Protein AF-A0A955EWF6-F1 (afdb_monomer)

Secondary structure (DSSP, 8-state):
-------------HHHHHHHHHHHHHHHHHHHHHHHHHHHHHHHHHHHHHHHHHHHHHHHHHHHHHHH-TT-TTTTT--B-SSPEEEEE-SS-EEEEEEEEEE-SSTTEEEEEEEEEEESSTT-SS-SEEEEEEEEEE-S-SS----EEESS-EEE-TT--EEEEEEEEESS-EEE-TTT-EEEEEEEEE-S--SSTT--SEESS-EEE--SS-SSTT--SEEEEESS---S-STT---TTSEEEEES-TT-----PPP--HHHH--TTPEEPTTTTHHHHSSSSEEEEPPPSSSS-EE---TTSS-SS-SSGGG-EEPPTT-EEEESS-EE--EES-SSS----EEE---TTS---EE-

Nearest PDB structures (foldseek):
  2qud-assembly1_B  TM=4.675E-01  e=5.945E-01  Pseudomonas phage PP7
  6hrr-assembly1_A  TM=6.146E-01  e=7.058E+00  Homo sapiens
  4fms-assembly1_B  TM=3.612E-01  e=5.743E+00  Pseudomonas aeruginosa PAO1
  3szd-assembly1_B  TM=3.620E-01  e=6.703E+00  Pseudomonas aeruginosa

Foldseek 3Di:
DDPPPPPPPCPDPPVVVVVVVVVVVVVVVVVVVVVVVVVVVVVVLVVLQVLFVVQQLVQVVVLVCLLQPPVDPCSLVDQWAPDWAWDDDDQFKTKTKTWGWDADPDSQKIKIKMKMFMGGRHPDPHGPYIDIDIDIDGDPDDPDWDEAEAQAEAAADQQAQEDETAEYEHAAAYEYEPHNYEYEYQEYAFAFADPDPQGFRYYYAYYYDYDPAHPPNVDQAREYHELADDPVDPPDDPDCRHYDYDHNPVVDDRDPDPDCPPVNVDDPPADEDPCAQCLQVPDDLEGEDDDPDDDQHYEHFAQPPPDPDAAPDRNAHAHAASREYEDPHAYEGHHDCHDPDHHDYHYHDPDPPDDHDYHD

Mean predicted aligned error: 17.85 Å

pLDDT: mean 75.04, std 16.47, range [39.81, 98.44]

Solvent-accessible surface area (backbone atoms only — not comparable to full-atom values): 19896 Å² total; per-residue (Å²): 138,83,82,81,79,77,79,75,79,74,84,66,65,61,67,57,55,52,50,53,52,51,55,51,50,51,51,52,52,53,51,52,49,54,52,50,50,54,51,50,53,51,52,50,52,52,51,46,46,48,50,4,42,53,26,8,50,51,31,41,51,53,45,51,51,48,54,66,33,83,88,43,91,52,22,88,71,53,49,55,44,98,53,74,45,79,77,45,81,50,92,62,32,26,30,24,18,34,21,39,35,41,76,44,98,43,97,54,24,36,38,33,40,8,32,4,30,18,14,67,51,44,83,46,90,60,61,72,28,75,30,76,48,78,46,81,46,68,56,94,67,94,76,86,61,65,62,44,78,32,81,43,58,48,75,44,53,56,55,50,51,65,49,78,34,37,36,36,39,26,30,24,23,37,37,24,31,70,54,71,23,32,40,29,31,48,28,39,37,22,38,24,40,46,92,56,97,80,34,20,14,46,41,52,65,12,31,65,42,60,56,98,66,55,94,49,84,86,53,83,46,19,38,35,42,21,29,24,48,77,48,98,41,55,35,78,60,99,52,78,77,46,42,48,76,45,61,50,38,80,82,59,70,65,75,90,67,85,83,76,53,71,81,76,73,56,61,94,78,55,41,71,44,91,66,56,49,46,51,69,75,49,75,66,55,63,23,64,42,77,66,56,82,96,55,78,37,37,34,48,36,28,71,82,70,89,45,96,62,51,21,55,76,82,9,24,32,63,53,51,59,66,24,32,37,37,42,68,36,29,36,44,42,44,55,42,81,35,81,90,57,88,50,53,63,39,80,41,66,86,50,87,90,53,94,62,54,78,47,108

Structure (mmCIF, N/CA/C/O backbone):
data_AF-A0A955EWF6-F1
#
_entry.id   AF-A0A955EWF6-F1
#
loop_
_atom_site.group_PDB
_atom_site.id
_atom_site.type_symbol
_atom_site.label_atom_id
_atom_site.label_alt_id
_atom_site.label_comp_id
_atom_site.label_asym_id
_atom_site.label_entity_id
_atom_site.label_seq_id
_atom_site.pdbx_PDB_ins_code
_atom_site.Cartn_x
_atom_site.Cartn_y
_atom_site.Cartn_z
_atom_site.occupancy
_atom_site.B_iso_or_equiv
_atom_site.auth_seq_id
_atom_site.auth_comp_id
_atom_site.auth_asym_id
_atom_site.auth_atom_id
_atom_site.pdbx_PDB_model_num
ATOM 1 N N . MET A 1 1 ? -24.235 -44.070 84.104 1.00 44.75 1 MET A N 1
ATOM 2 C CA . MET A 1 1 ? -23.416 -43.156 83.280 1.00 44.75 1 MET A CA 1
ATOM 3 C C . MET A 1 1 ? -24.335 -42.502 82.246 1.00 44.75 1 MET A C 1
ATOM 5 O O . MET A 1 1 ? -24.572 -43.068 81.191 1.00 44.75 1 MET A O 1
ATOM 9 N N . LYS A 1 2 ? -24.989 -41.391 82.615 1.00 44.56 2 LYS A N 1
ATOM 10 C CA . LYS A 1 2 ? -25.925 -40.649 81.749 1.00 44.56 2 LYS A CA 1
ATOM 11 C C . LYS A 1 2 ? -25.115 -39.628 80.948 1.00 44.56 2 LYS A C 1
ATOM 13 O O . LYS A 1 2 ? -24.627 -38.660 81.520 1.00 44.56 2 LYS A O 1
ATOM 18 N N . LEU A 1 3 ? -24.960 -39.867 79.648 1.00 47.84 3 LEU A N 1
ATOM 19 C CA . LEU A 1 3 ? -24.443 -38.884 78.698 1.00 47.84 3 LEU A CA 1
ATOM 20 C C . LEU A 1 3 ? -25.498 -37.784 78.520 1.00 47.84 3 LEU A C 1
ATOM 22 O O . LEU A 1 3 ? -26.508 -37.976 77.849 1.00 47.84 3 LEU A O 1
ATOM 26 N N . LEU A 1 4 ? -25.276 -36.639 79.164 1.00 51.62 4 LEU A N 1
ATOM 27 C CA . LEU A 1 4 ? -26.022 -35.409 78.912 1.00 51.62 4 LEU A CA 1
ATOM 28 C C . LEU A 1 4 ? -25.577 -34.841 77.557 1.00 51.62 4 LEU A C 1
ATOM 30 O O . LEU A 1 4 ? -24.646 -34.043 77.480 1.00 51.62 4 LEU A O 1
ATOM 34 N N . GLN A 1 5 ? -26.239 -35.254 76.475 1.00 51.84 5 GLN A N 1
ATOM 35 C CA . GLN A 1 5 ? -26.176 -34.533 75.205 1.00 51.84 5 GLN A CA 1
ATOM 36 C C . GLN A 1 5 ? -26.966 -33.228 75.345 1.00 51.84 5 GLN A C 1
ATOM 38 O O . GLN A 1 5 ? -28.177 -33.166 75.146 1.00 51.84 5 GLN A O 1
ATOM 43 N N . SER A 1 6 ? -26.255 -32.166 75.716 1.00 53.62 6 SER A N 1
ATOM 44 C CA . SER A 1 6 ? -26.731 -30.793 75.593 1.00 53.62 6 SER A CA 1
ATOM 45 C C . SER A 1 6 ? -26.914 -30.469 74.106 1.00 53.62 6 SER A C 1
ATOM 47 O O . SER A 1 6 ? -25.965 -30.096 73.416 1.00 53.62 6 SER A O 1
ATOM 49 N N . SER A 1 7 ? -28.146 -30.603 73.613 1.00 56.41 7 SER A N 1
ATOM 50 C CA . SER A 1 7 ? -28.575 -30.080 72.317 1.00 56.41 7 SER A CA 1
ATOM 51 C C . SER A 1 7 ? -28.514 -28.549 72.346 1.00 56.41 7 SER A C 1
ATOM 53 O O . SER A 1 7 ? -29.517 -27.876 72.598 1.00 56.41 7 SER A O 1
ATOM 55 N N . TYR A 1 8 ? -27.333 -27.987 72.082 1.00 57.69 8 TYR A N 1
ATOM 56 C CA . TYR A 1 8 ? -27.175 -26.567 71.787 1.00 57.69 8 TYR A CA 1
ATOM 57 C C . TYR A 1 8 ? -27.993 -26.265 70.528 1.00 57.69 8 TYR A C 1
ATOM 59 O O . TYR A 1 8 ? -27.578 -26.568 69.410 1.00 57.69 8 TYR A O 1
ATOM 67 N N . LYS A 1 9 ? -29.182 -25.675 70.703 1.00 56.09 9 LYS A N 1
ATOM 68 C CA . LYS A 1 9 ? -29.925 -25.037 69.614 1.00 56.09 9 LYS A CA 1
ATOM 69 C C . LYS A 1 9 ? -29.092 -23.849 69.137 1.00 56.09 9 LYS A C 1
ATOM 71 O O . LYS A 1 9 ? -29.310 -22.720 69.570 1.00 56.09 9 LYS A O 1
ATOM 76 N N . GLN A 1 10 ? -28.126 -24.104 68.257 1.00 58.75 10 GLN A N 1
ATOM 77 C CA . GLN A 1 10 ? -27.509 -23.069 67.445 1.00 58.75 10 GLN A CA 1
ATOM 78 C C . GLN A 1 10 ? -28.615 -22.495 66.554 1.00 58.75 10 GLN A C 1
ATOM 80 O O . GLN A 1 10 ? -28.864 -22.974 65.451 1.00 58.75 10 GLN A O 1
ATOM 85 N N . LYS A 1 11 ? -29.316 -21.465 67.044 1.00 60.38 11 LYS A N 1
ATOM 86 C CA . LYS A 1 11 ? -30.085 -20.535 66.206 1.00 60.38 11 LYS A CA 1
ATOM 87 C C . LYS A 1 11 ? -29.067 -19.686 65.440 1.00 60.38 11 LYS A C 1
ATOM 89 O O . LYS A 1 11 ? -28.849 -18.517 65.737 1.00 60.38 11 LYS A O 1
ATOM 94 N N . GLY A 1 12 ? -28.333 -20.369 64.566 1.00 58.62 12 GLY A N 1
ATOM 95 C CA . GLY A 1 12 ? -27.180 -19.868 63.845 1.00 58.62 12 GLY A CA 1
ATOM 96 C C . GLY A 1 12 ? -27.603 -18.836 62.816 1.00 58.62 12 GLY A C 1
ATOM 97 O O . GLY A 1 12 ? -28.586 -19.003 62.096 1.00 58.62 12 GLY A O 1
ATOM 98 N N . SER A 1 13 ? -26.842 -17.753 62.793 1.00 75.25 13 SER A N 1
ATOM 99 C CA . SER A 1 13 ? -27.077 -16.534 62.037 1.00 75.25 13 SER A CA 1
ATOM 100 C C . SER A 1 13 ? -26.858 -16.710 60.524 1.00 75.25 13 SER A C 1
ATOM 102 O O . SER A 1 13 ? -25.889 -16.207 59.961 1.00 75.25 13 SER A O 1
ATOM 104 N N . ILE A 1 14 ? -27.767 -17.419 59.843 1.00 83.69 14 ILE A N 1
ATOM 105 C CA . ILE A 1 14 ? -27.766 -17.578 58.371 1.00 83.69 14 ILE A CA 1
ATOM 106 C C . ILE A 1 14 ? -27.751 -16.210 57.670 1.00 83.69 14 ILE A C 1
ATOM 108 O O . ILE A 1 14 ? -27.076 -16.025 56.658 1.00 83.69 14 ILE A O 1
ATOM 112 N N . LEU A 1 15 ? -28.446 -15.226 58.247 1.00 84.38 15 LEU A N 1
ATOM 113 C CA . LEU A 1 15 ? -28.517 -13.864 57.723 1.00 84.38 15 LEU A CA 1
ATOM 114 C C . LEU A 1 15 ? -27.134 -13.198 57.644 1.00 84.38 15 LEU A C 1
ATOM 116 O O . LEU A 1 15 ? -26.830 -12.542 56.651 1.00 84.38 15 LEU A O 1
ATOM 120 N N . VAL A 1 16 ? -26.276 -13.392 58.653 1.00 89.19 16 VAL A N 1
ATOM 121 C CA . VAL A 1 16 ? -24.925 -12.806 58.662 1.00 89.19 16 VAL A CA 1
ATOM 122 C C . VAL A 1 16 ? -24.048 -13.452 57.593 1.00 89.19 16 VAL A C 1
ATOM 124 O O . VAL A 1 16 ? -23.319 -12.746 56.902 1.00 89.19 16 VAL A O 1
ATOM 127 N N . THR A 1 17 ? -24.152 -14.767 57.387 1.00 90.88 17 THR A N 1
ATOM 128 C CA . THR A 1 17 ? -23.396 -15.453 56.327 1.00 90.88 17 THR A CA 1
ATOM 129 C C . THR A 1 17 ? -23.814 -14.971 54.936 1.00 90.88 17 THR A C 1
ATOM 131 O O . THR A 1 17 ? -22.954 -14.713 54.093 1.00 90.88 17 THR A O 1
ATOM 134 N N . ILE A 1 18 ? -25.116 -14.777 54.699 1.00 92.62 18 ILE A N 1
ATOM 135 C CA . ILE A 1 18 ? -25.630 -14.223 53.436 1.00 92.62 18 ILE A CA 1
ATOM 136 C C . ILE A 1 18 ? -25.143 -12.781 53.238 1.00 92.62 18 ILE A C 1
ATOM 138 O O . ILE A 1 18 ? -24.684 -12.427 52.153 1.00 92.62 18 ILE A O 1
ATOM 142 N N . LEU A 1 19 ? -25.172 -11.955 54.287 1.00 94.50 19 LEU A N 1
ATOM 143 C CA . LEU A 1 19 ? -24.711 -10.570 54.204 1.00 94.50 19 LEU A CA 1
ATOM 144 C C . LEU A 1 19 ? -23.220 -10.501 53.840 1.00 94.50 19 LEU A C 1
ATOM 146 O O . LEU A 1 19 ? -22.852 -9.825 52.881 1.00 94.50 19 LEU A O 1
ATOM 150 N N . VAL A 1 20 ? -22.369 -11.249 54.547 1.00 95.56 20 VAL A N 1
ATOM 151 C CA . VAL A 1 20 ? -20.916 -11.250 54.312 1.00 95.56 20 VAL A CA 1
ATOM 152 C C . VAL A 1 20 ? -20.577 -11.788 52.920 1.00 95.56 20 VAL A C 1
ATOM 154 O O . VAL A 1 20 ? -19.762 -11.192 52.218 1.00 95.56 20 VAL A O 1
ATOM 157 N N . THR A 1 21 ? -21.231 -12.867 52.481 1.00 95.81 21 THR A N 1
ATOM 158 C CA . THR A 1 21 ? -21.011 -13.419 51.132 1.00 95.81 21 THR A CA 1
ATOM 159 C C . THR A 1 21 ? -21.481 -12.466 50.035 1.00 95.81 21 THR A C 1
ATOM 161 O O . THR A 1 21 ? -20.770 -12.295 49.047 1.00 95.81 21 THR A O 1
ATOM 164 N N . SER A 1 22 ? -22.611 -11.775 50.217 1.00 96.88 22 SER A N 1
ATOM 165 C CA . SER A 1 22 ? -23.084 -10.769 49.255 1.00 96.88 22 SER A CA 1
ATOM 166 C C . SER A 1 22 ? -22.150 -9.555 49.164 1.00 96.88 22 SER A C 1
ATOM 168 O O . SER A 1 22 ? -21.862 -9.072 48.068 1.00 96.88 22 SER A O 1
ATOM 170 N N . LEU A 1 23 ? -21.604 -9.094 50.293 1.00 96.94 23 LEU A N 1
ATOM 171 C CA . LEU A 1 23 ? -20.677 -7.963 50.336 1.00 96.94 23 LEU A CA 1
ATOM 172 C C . LEU A 1 23 ? -19.330 -8.327 49.694 1.00 96.94 23 LEU A C 1
ATOM 174 O O . LEU A 1 23 ? -18.775 -7.559 48.912 1.00 96.94 23 LEU A O 1
ATOM 178 N N . PHE A 1 24 ? -18.847 -9.546 49.934 1.00 97.19 24 PHE A N 1
ATOM 179 C CA . PHE A 1 24 ? -17.661 -10.060 49.256 1.00 97.19 24 PHE A CA 1
ATOM 180 C C . PHE A 1 24 ? -17.879 -10.210 47.741 1.00 97.19 24 PHE A C 1
ATOM 182 O O . PHE A 1 24 ? -17.052 -9.763 46.945 1.00 97.19 24 PHE A O 1
ATOM 189 N N . LEU A 1 25 ? -19.012 -10.784 47.321 1.00 97.44 25 LEU A N 1
ATOM 190 C CA . LEU A 1 25 ? -19.325 -10.982 45.905 1.00 97.44 25 LEU A CA 1
ATOM 191 C C . LEU A 1 25 ? -19.494 -9.650 45.163 1.00 97.44 25 LEU A C 1
ATOM 193 O O . LEU A 1 25 ? -19.027 -9.513 44.036 1.00 97.44 25 LEU A O 1
ATOM 197 N N . THR A 1 26 ? -20.109 -8.648 45.794 1.00 98.00 26 THR A N 1
ATOM 198 C CA . THR A 1 26 ? -20.256 -7.308 45.198 1.00 98.00 26 THR A CA 1
ATOM 199 C C . THR A 1 26 ? -18.910 -6.601 45.036 1.00 98.00 26 THR A C 1
ATOM 201 O O . THR A 1 26 ? -18.668 -6.020 43.978 1.00 98.00 26 THR A O 1
ATOM 204 N N . MET A 1 27 ? -17.995 -6.712 46.009 1.00 97.75 27 MET A N 1
ATOM 205 C CA . MET A 1 27 ? -16.621 -6.211 45.857 1.00 97.75 27 MET A CA 1
ATOM 206 C C . MET A 1 27 ? -15.876 -6.912 44.717 1.00 97.75 27 MET A C 1
ATOM 208 O O . MET A 1 27 ? -15.207 -6.250 43.921 1.00 97.75 27 MET A O 1
ATOM 212 N N . LEU A 1 28 ? -16.020 -8.234 44.600 1.00 97.56 28 LEU A N 1
ATOM 213 C CA . LEU A 1 28 ? -15.394 -9.004 43.527 1.00 97.56 28 LEU A CA 1
ATOM 214 C C . LEU A 1 28 ? -15.936 -8.597 42.148 1.00 97.56 28 LEU A C 1
ATOM 216 O O . LEU A 1 28 ? -15.153 -8.353 41.230 1.00 97.56 28 LEU A O 1
ATOM 220 N N . LEU A 1 29 ? -17.257 -8.451 42.009 1.00 97.75 29 LEU A N 1
ATOM 221 C CA . LEU A 1 29 ? -17.892 -7.998 40.768 1.00 97.75 29 LEU A CA 1
ATOM 222 C C . LEU A 1 29 ? -17.436 -6.588 40.373 1.00 97.75 29 LEU A C 1
ATOM 224 O O . LEU A 1 29 ? -17.083 -6.365 39.213 1.00 97.75 29 LEU A O 1
ATOM 228 N N . LEU A 1 30 ? -17.380 -5.653 41.326 1.00 97.94 30 LEU A N 1
ATOM 229 C CA . LEU A 1 30 ? -16.908 -4.292 41.069 1.00 97.94 30 LEU A CA 1
ATOM 230 C C . LEU A 1 30 ? -15.434 -4.278 40.635 1.00 97.94 30 LEU A C 1
ATOM 232 O O . LEU A 1 30 ? -15.079 -3.581 39.684 1.00 97.94 30 LEU A O 1
ATOM 236 N N . GLY A 1 31 ? -14.589 -5.090 41.278 1.00 97.75 31 GLY A N 1
ATOM 237 C CA . GLY A 1 31 ? -13.180 -5.237 40.910 1.00 97.75 31 GLY A CA 1
ATOM 238 C C . GLY A 1 31 ? -12.995 -5.735 39.473 1.00 97.75 31 GLY A C 1
ATOM 239 O O . GLY A 1 31 ? -12.216 -5.157 38.711 1.00 97.75 31 GLY A O 1
ATOM 240 N N . VAL A 1 32 ? -13.760 -6.754 39.068 1.00 97.25 32 VAL A N 1
ATOM 241 C CA . VAL A 1 32 ? -13.734 -7.277 37.691 1.00 97.25 32 VAL A CA 1
ATOM 242 C C . VAL A 1 32 ? -14.238 -6.234 36.689 1.00 97.25 32 VAL A C 1
ATOM 244 O O . VAL A 1 32 ? -13.624 -6.070 35.634 1.00 97.25 32 VAL A O 1
ATOM 247 N N . MET A 1 33 ? -15.299 -5.484 37.011 1.00 97.38 33 MET A N 1
ATOM 248 C CA . MET A 1 33 ? -15.822 -4.423 36.136 1.00 97.38 33 MET A CA 1
ATOM 249 C C . MET A 1 33 ? -14.805 -3.299 35.900 1.00 97.38 33 MET A C 1
ATOM 251 O O . MET A 1 33 ? -14.616 -2.883 34.756 1.00 97.38 33 MET A O 1
ATOM 255 N N . ILE A 1 34 ? -14.111 -2.836 36.946 1.00 96.94 34 ILE A N 1
ATOM 256 C CA . ILE A 1 34 ? -13.080 -1.789 36.826 1.00 96.94 34 ILE A CA 1
ATOM 257 C C . ILE A 1 34 ? -11.914 -2.276 35.956 1.00 96.94 34 ILE A C 1
ATOM 259 O O . ILE A 1 34 ? -11.449 -1.552 35.072 1.00 96.94 34 ILE A O 1
ATOM 263 N N . LEU A 1 35 ? -11.461 -3.516 36.167 1.00 96.00 35 LEU A N 1
ATOM 264 C CA . LEU A 1 35 ? -10.390 -4.106 35.365 1.00 96.00 35 LEU A CA 1
ATOM 265 C C . LEU A 1 35 ? -10.802 -4.262 33.892 1.00 96.00 35 LEU A C 1
ATOM 267 O O . LEU A 1 35 ? -10.010 -3.970 32.991 1.00 96.00 35 LEU A O 1
ATOM 271 N N . ALA A 1 36 ? -12.042 -4.687 33.637 1.00 96.38 36 ALA A N 1
ATOM 272 C CA . ALA A 1 36 ? -12.585 -4.813 32.289 1.00 96.38 36 ALA A CA 1
ATOM 273 C C . ALA A 1 36 ? -12.668 -3.453 31.572 1.00 96.38 36 ALA A C 1
ATOM 275 O O . ALA A 1 36 ? -12.226 -3.348 30.425 1.00 96.38 36 ALA A O 1
ATOM 276 N N . ASP A 1 37 ? -13.150 -2.402 32.243 1.00 96.19 37 ASP A N 1
ATOM 277 C CA . ASP A 1 37 ? -13.210 -1.043 31.682 1.00 96.19 37 ASP A CA 1
ATOM 278 C C . ASP A 1 37 ? -11.811 -0.491 31.361 1.00 96.19 37 ASP A C 1
ATOM 280 O O . ASP A 1 37 ? -11.576 0.032 30.266 1.00 96.19 37 ASP A O 1
ATOM 284 N N . ALA A 1 38 ? -10.844 -0.676 32.264 1.00 93.88 38 ALA A N 1
ATOM 285 C CA . ALA A 1 38 ? -9.461 -0.256 32.041 1.00 93.88 38 ALA A CA 1
ATOM 286 C C . ALA A 1 38 ? -8.830 -0.961 30.825 1.00 93.88 38 ALA A C 1
ATOM 288 O O . ALA A 1 38 ? -8.197 -0.313 29.980 1.00 93.88 38 ALA A O 1
ATOM 289 N N . ASN A 1 39 ? -9.039 -2.275 30.695 1.00 93.88 39 ASN A N 1
ATOM 290 C CA . ASN A 1 39 ? -8.557 -3.051 29.552 1.00 93.88 39 ASN A CA 1
ATOM 291 C C . ASN A 1 39 ? -9.234 -2.626 28.243 1.00 93.88 39 ASN A C 1
ATOM 293 O O . ASN A 1 39 ? -8.553 -2.465 27.227 1.00 93.88 39 ASN A O 1
ATOM 297 N N . LEU A 1 40 ? -10.544 -2.368 28.265 1.00 94.44 40 LEU A N 1
ATOM 298 C CA . LEU A 1 40 ? -11.289 -1.898 27.099 1.00 94.44 40 LEU A CA 1
ATOM 299 C C . LEU A 1 40 ? -10.804 -0.519 26.631 1.00 94.44 40 LEU A C 1
ATOM 301 O O . LEU A 1 40 ? -10.582 -0.315 25.435 1.00 94.44 40 LEU A O 1
ATOM 305 N N . LYS A 1 41 ? -10.588 0.423 27.558 1.00 92.19 41 LYS A N 1
ATOM 306 C CA . LYS A 1 41 ? -10.034 1.753 27.252 1.00 92.19 41 LYS A CA 1
ATOM 307 C C . LYS A 1 41 ? -8.642 1.652 26.631 1.00 92.19 41 LYS A C 1
ATOM 309 O O . LYS A 1 41 ? -8.382 2.298 25.614 1.00 92.19 41 LYS A O 1
ATOM 314 N N . ARG A 1 42 ? -7.770 0.797 27.178 1.00 94.12 42 ARG A N 1
ATOM 315 C CA . ARG A 1 42 ? -6.427 0.549 26.628 1.00 94.12 42 ARG A CA 1
ATOM 316 C C . ARG A 1 42 ? -6.488 -0.052 25.221 1.00 94.12 42 ARG A C 1
ATOM 318 O O . ARG A 1 42 ? -5.779 0.418 24.331 1.00 94.12 42 ARG A O 1
ATOM 325 N N . ALA A 1 43 ? -7.343 -1.052 25.006 1.00 91.56 43 ALA A N 1
ATOM 326 C CA . ALA A 1 43 ? -7.524 -1.682 23.699 1.00 91.56 43 ALA A CA 1
ATOM 327 C C . ALA A 1 43 ? -8.016 -0.674 22.648 1.00 91.56 43 ALA A C 1
ATOM 329 O O . ALA A 1 43 ? -7.431 -0.574 21.569 1.00 91.56 43 ALA A O 1
ATOM 330 N N . ARG A 1 44 ? -9.021 0.146 22.989 1.00 91.94 44 ARG A N 1
ATOM 331 C CA . ARG A 1 44 ? -9.515 1.227 22.119 1.00 91.94 44 ARG A CA 1
ATOM 332 C C . ARG A 1 44 ? -8.422 2.241 21.789 1.00 91.94 44 ARG A C 1
ATOM 334 O O . ARG A 1 44 ? -8.257 2.585 20.623 1.00 91.94 44 ARG A O 1
ATOM 341 N N . GLY A 1 45 ? -7.639 2.669 22.782 1.00 90.88 45 GLY A N 1
ATOM 342 C CA . GLY A 1 45 ? -6.506 3.573 22.567 1.00 90.88 45 GLY A CA 1
ATOM 343 C C . GLY A 1 45 ? -5.496 3.017 21.559 1.00 90.88 45 GLY A C 1
ATOM 344 O O . GLY A 1 45 ? -5.102 3.718 20.628 1.00 90.88 45 GLY A O 1
ATOM 345 N N . ARG A 1 46 ? -5.147 1.728 21.678 1.00 93.62 46 ARG A N 1
ATOM 346 C CA . ARG A 1 46 ? -4.228 1.055 20.746 1.00 93.62 46 ARG A CA 1
ATOM 347 C C . ARG A 1 46 ? -4.784 0.978 19.324 1.00 93.62 46 ARG A C 1
ATOM 349 O O . ARG A 1 46 ? -4.036 1.215 18.381 1.00 93.62 46 ARG A O 1
ATOM 356 N N . ILE A 1 47 ? -6.074 0.683 19.165 1.00 91.81 47 ILE A N 1
ATOM 357 C CA . ILE A 1 47 ? -6.724 0.656 17.846 1.00 91.81 47 ILE A CA 1
ATOM 358 C C . ILE A 1 47 ? -6.663 2.041 17.196 1.00 91.81 47 ILE A C 1
ATOM 360 O O . ILE A 1 47 ? -6.217 2.154 16.059 1.00 91.81 47 ILE A O 1
ATOM 364 N N . LEU A 1 48 ? -7.033 3.107 17.914 1.00 93.50 48 LEU A N 1
ATOM 365 C CA . LEU A 1 48 ? -6.988 4.472 17.369 1.00 93.50 48 LEU A CA 1
ATOM 366 C C . LEU A 1 48 ? -5.557 4.905 17.010 1.00 93.50 48 LEU A C 1
ATOM 368 O O . LEU A 1 48 ? -5.348 5.597 16.017 1.00 93.50 48 LEU A O 1
ATOM 372 N N . GLN A 1 49 ? -4.561 4.473 17.783 1.00 93.62 49 GLN A N 1
ATOM 373 C CA . GLN A 1 49 ? -3.158 4.718 17.465 1.00 93.62 49 GLN A CA 1
ATOM 374 C C . GLN A 1 49 ? -2.721 4.007 16.174 1.00 93.62 49 GLN A C 1
ATOM 376 O O . GLN A 1 49 ? -2.026 4.616 15.360 1.00 93.62 49 GLN A O 1
ATOM 381 N N . LEU A 1 50 ? -3.125 2.747 15.979 1.00 91.88 50 LEU A N 1
ATOM 382 C CA . LEU A 1 50 ? -2.856 2.000 14.746 1.00 91.88 50 LEU A CA 1
ATOM 383 C C . LEU A 1 50 ? -3.553 2.644 13.544 1.00 91.88 50 LEU A C 1
ATOM 385 O O . LEU A 1 50 ? -2.937 2.803 12.500 1.00 91.88 50 LEU A O 1
ATOM 389 N N . GLN A 1 51 ? -4.794 3.106 13.703 1.00 91.88 51 GLN A N 1
ATOM 390 C CA . GLN A 1 51 ? -5.523 3.812 12.642 1.00 91.88 51 GLN A CA 1
ATOM 391 C C . GLN A 1 51 ? -4.817 5.104 12.197 1.00 91.88 51 GLN A C 1
ATOM 393 O O . GLN A 1 51 ? -4.740 5.394 11.000 1.00 91.88 51 GLN A O 1
ATOM 398 N N . ALA A 1 52 ? -4.225 5.848 13.139 1.00 92.88 52 ALA A N 1
ATOM 399 C CA . ALA A 1 52 ? -3.415 7.020 12.808 1.00 92.88 52 ALA A CA 1
ATOM 400 C C . ALA A 1 52 ? -2.159 6.630 12.015 1.00 92.88 52 ALA A C 1
ATOM 402 O O . ALA A 1 52 ? -1.784 7.333 11.080 1.00 92.88 52 ALA A O 1
ATOM 403 N N . GLN A 1 53 ? -1.525 5.504 12.352 1.00 93.06 53 GLN A N 1
ATOM 404 C CA . GLN A 1 53 ? -0.391 4.983 11.593 1.00 93.06 53 GLN A CA 1
ATOM 405 C C . GLN A 1 53 ? -0.801 4.562 10.173 1.00 93.06 53 GLN A C 1
ATOM 407 O O . GLN A 1 53 ? -0.196 5.043 9.220 1.00 93.06 53 GLN A O 1
ATOM 412 N N . TYR A 1 54 ? -1.873 3.781 10.018 1.00 87.88 54 TYR A N 1
ATOM 413 C CA . TYR A 1 54 ? -2.384 3.374 8.702 1.00 87.88 54 TYR A CA 1
ATOM 414 C C . TYR A 1 54 ? -2.741 4.565 7.810 1.00 87.88 54 TYR A C 1
ATOM 416 O O . TYR A 1 54 ? -2.498 4.550 6.605 1.00 87.88 54 TYR A O 1
ATOM 424 N N . SER A 1 55 ? -3.288 5.632 8.396 1.00 90.38 55 SER A N 1
ATOM 425 C CA . SER A 1 55 ? -3.596 6.845 7.633 1.00 90.38 55 SER A CA 1
ATOM 426 C C . SER A 1 55 ? -2.333 7.576 7.191 1.00 90.38 55 SER A C 1
ATOM 428 O O . SER A 1 55 ? -2.266 8.050 6.059 1.00 90.38 55 SER A O 1
ATOM 430 N N . ALA A 1 56 ? -1.308 7.626 8.047 1.00 88.62 56 ALA A N 1
ATOM 431 C CA . ALA A 1 56 ? -0.008 8.175 7.678 1.00 88.62 56 ALA A CA 1
ATOM 432 C C . ALA A 1 56 ? 0.612 7.383 6.510 1.00 88.62 56 ALA A C 1
ATOM 434 O O . ALA A 1 56 ? 1.046 7.986 5.531 1.00 88.62 56 ALA A O 1
ATOM 435 N N . GLU A 1 57 ? 0.588 6.051 6.579 1.00 86.62 57 GLU A N 1
ATOM 436 C CA . GLU A 1 57 ? 1.067 5.142 5.525 1.00 86.62 57 GLU A CA 1
ATOM 437 C C . GLU A 1 57 ? 0.312 5.354 4.211 1.00 86.62 57 GLU A C 1
ATOM 439 O O . GLU A 1 57 ? 0.937 5.638 3.192 1.00 86.62 57 GLU A O 1
ATOM 444 N N . SER A 1 58 ? -1.021 5.402 4.264 1.00 85.88 58 SER A N 1
ATOM 445 C CA . SER A 1 58 ? -1.867 5.685 3.095 1.00 85.88 58 SER A CA 1
ATOM 446 C C . SER A 1 58 ? -1.502 7.012 2.418 1.00 85.88 58 SER A C 1
ATOM 448 O O . SER A 1 58 ? -1.445 7.099 1.194 1.00 85.88 58 SER A O 1
ATOM 450 N N . GLY A 1 59 ? -1.220 8.061 3.200 1.00 84.69 59 GLY A N 1
ATOM 451 C CA . GLY A 1 59 ? -0.790 9.345 2.645 1.00 84.69 59 GLY A CA 1
ATOM 452 C C . GLY A 1 59 ? 0.579 9.284 1.960 1.00 84.69 59 GLY A C 1
ATOM 453 O O . GLY A 1 59 ? 0.786 9.939 0.936 1.00 84.69 59 GLY A O 1
ATOM 454 N N . ALA A 1 60 ? 1.506 8.471 2.477 1.00 83.81 60 ALA A N 1
ATOM 455 C CA . ALA A 1 60 ? 2.788 8.246 1.815 1.00 83.81 60 ALA A CA 1
ATOM 456 C C . ALA A 1 60 ? 2.616 7.461 0.506 1.00 83.81 60 ALA A C 1
ATOM 458 O O . ALA A 1 60 ? 3.205 7.852 -0.500 1.00 83.81 60 ALA A O 1
ATOM 459 N N . ASP A 1 61 ? 1.759 6.440 0.486 1.00 80.38 61 ASP A N 1
ATOM 460 C CA . ASP A 1 61 ? 1.462 5.655 -0.719 1.00 80.38 61 ASP A CA 1
ATOM 461 C C . ASP A 1 61 ? 0.815 6.513 -1.812 1.00 80.38 61 ASP A C 1
ATOM 463 O O . ASP A 1 61 ? 1.240 6.482 -2.968 1.00 80.38 61 ASP A O 1
ATOM 467 N N . VAL A 1 62 ? -0.155 7.358 -1.445 1.00 80.81 62 VAL A N 1
ATOM 468 C CA . VAL A 1 62 ? -0.764 8.326 -2.372 1.00 80.81 62 VAL A CA 1
ATOM 469 C C . VAL A 1 62 ? 0.289 9.280 -2.929 1.00 80.81 62 VAL A C 1
ATOM 471 O O . VAL A 1 62 ? 0.282 9.571 -4.125 1.00 80.81 62 VAL A O 1
ATOM 474 N N . ALA A 1 63 ? 1.212 9.764 -2.093 1.00 84.06 63 ALA A N 1
ATOM 475 C CA . ALA A 1 63 ? 2.288 10.626 -2.562 1.00 84.06 63 ALA A CA 1
ATOM 476 C C . ALA A 1 63 ? 3.233 9.904 -3.528 1.00 84.06 63 ALA A C 1
ATOM 478 O O . ALA A 1 63 ? 3.562 10.471 -4.565 1.00 84.06 63 ALA A O 1
ATOM 479 N N . ILE A 1 64 ? 3.616 8.658 -3.244 1.00 82.56 64 ILE A N 1
ATOM 480 C CA . ILE A 1 64 ? 4.428 7.841 -4.157 1.00 82.56 64 ILE A CA 1
ATOM 481 C C . ILE A 1 64 ? 3.698 7.645 -5.489 1.00 82.56 64 ILE A C 1
ATOM 483 O O . ILE A 1 64 ? 4.290 7.861 -6.543 1.00 82.56 64 ILE A O 1
ATOM 487 N N . ALA A 1 65 ? 2.408 7.305 -5.458 1.00 75.94 65 ALA A N 1
ATOM 488 C CA . ALA A 1 65 ? 1.607 7.137 -6.667 1.00 75.94 65 ALA A CA 1
ATOM 489 C C . ALA A 1 65 ? 1.562 8.427 -7.501 1.00 75.94 65 ALA A C 1
ATOM 491 O O . ALA A 1 65 ? 1.805 8.386 -8.703 1.00 75.94 65 ALA A O 1
ATOM 492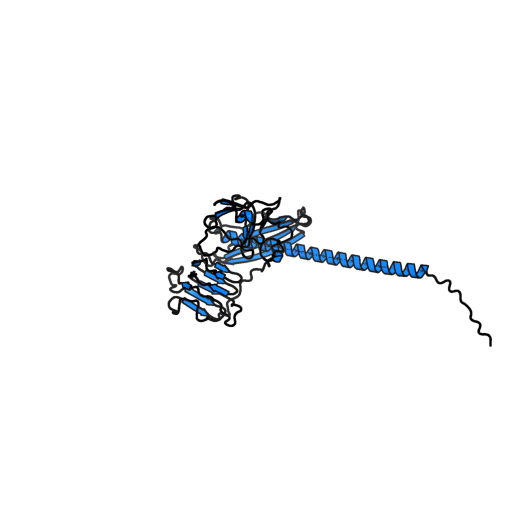 N N . LYS A 1 66 ? 1.335 9.586 -6.868 1.00 78.50 66 LYS A N 1
ATOM 493 C CA . LYS A 1 66 ? 1.328 10.892 -7.552 1.00 78.50 66 LYS A CA 1
ATOM 494 C C . LYS A 1 66 ? 2.694 11.293 -8.102 1.00 78.50 66 LYS A C 1
ATOM 496 O O . LYS A 1 66 ? 2.748 11.911 -9.160 1.00 78.50 66 LYS A O 1
ATOM 501 N N . LEU A 1 67 ? 3.774 10.934 -7.413 1.00 78.81 67 LEU A N 1
ATOM 502 C CA . LEU A 1 67 ? 5.145 11.141 -7.883 1.00 78.81 67 LEU A CA 1
ATOM 503 C C . LEU A 1 67 ? 5.517 10.211 -9.048 1.00 78.81 67 LEU A C 1
ATOM 505 O O . LEU A 1 67 ? 6.428 10.550 -9.801 1.00 78.81 67 LEU A O 1
ATOM 509 N N . ASN A 1 68 ? 4.854 9.061 -9.188 1.00 71.62 68 ASN A N 1
ATOM 510 C CA . ASN A 1 68 ? 5.105 8.074 -10.244 1.00 71.62 68 ASN A CA 1
ATOM 511 C C . ASN A 1 68 ? 4.136 8.181 -11.433 1.00 71.62 68 ASN A C 1
ATOM 513 O O . ASN A 1 68 ? 4.317 7.496 -12.439 1.00 71.62 68 ASN A O 1
ATOM 517 N N . ASP A 1 69 ? 3.111 9.024 -11.336 1.00 71.00 69 ASP A N 1
ATOM 518 C CA . ASP A 1 69 ? 2.121 9.215 -12.389 1.00 71.00 69 ASP A CA 1
ATOM 519 C C . ASP A 1 69 ? 2.711 10.021 -13.557 1.00 71.00 69 ASP A C 1
ATOM 521 O O . ASP A 1 69 ? 2.678 11.248 -13.570 1.00 71.00 69 ASP A O 1
ATOM 525 N N . SER A 1 70 ? 3.252 9.317 -14.555 1.00 59.59 70 SER A N 1
ATOM 526 C CA . SER A 1 70 ? 3.819 9.927 -15.770 1.00 59.59 70 SER A CA 1
ATOM 527 C C . SER A 1 70 ? 2.806 10.712 -16.614 1.00 59.59 70 SER A C 1
ATOM 529 O O . SER A 1 70 ? 3.209 11.534 -17.434 1.00 59.59 70 SER A O 1
ATOM 531 N N . SER A 1 71 ? 1.502 10.491 -16.407 1.00 61.19 71 SER A N 1
ATOM 532 C CA . SER A 1 71 ? 0.449 11.266 -17.069 1.00 61.19 71 SER A CA 1
ATOM 533 C C . SER A 1 71 ? 0.187 12.607 -16.380 1.00 61.19 71 SER A C 1
ATOM 535 O O . SER A 1 71 ? -0.418 13.501 -16.971 1.00 61.19 71 SER A O 1
ATOM 537 N N . ASN A 1 72 ? 0.670 12.772 -15.144 1.00 66.06 72 ASN A N 1
ATOM 538 C CA . ASN A 1 72 ? 0.554 13.999 -14.381 1.00 66.06 72 ASN A CA 1
ATOM 539 C C . ASN A 1 72 ? 1.771 14.908 -14.647 1.00 66.06 72 ASN A C 1
ATOM 541 O O . ASN A 1 72 ? 2.852 14.654 -14.110 1.00 66.06 72 ASN A O 1
ATOM 545 N N . PRO A 1 73 ? 1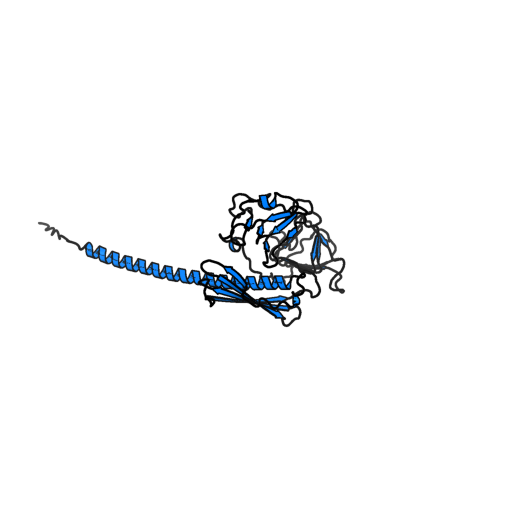.617 16.023 -15.387 1.00 69.50 73 PRO A N 1
ATOM 546 C CA . PRO A 1 73 ? 2.721 16.952 -15.648 1.00 69.50 73 PRO A CA 1
ATOM 547 C C . PRO A 1 73 ? 3.255 17.618 -14.369 1.00 69.50 73 PRO A C 1
ATOM 549 O O . PRO A 1 73 ? 4.337 18.197 -14.376 1.00 69.50 73 PRO A O 1
ATOM 552 N N . LEU A 1 74 ? 2.512 17.529 -13.259 1.00 74.62 74 LEU A N 1
ATOM 553 C CA . LEU A 1 74 ? 2.903 18.047 -11.951 1.00 74.62 74 LEU A CA 1
ATOM 554 C C . LEU A 1 74 ? 3.557 16.990 -11.053 1.00 74.62 74 LEU A C 1
ATOM 556 O O . LEU A 1 74 ? 3.786 17.272 -9.877 1.00 74.62 74 LEU A O 1
ATOM 560 N N . ALA A 1 75 ? 3.852 15.785 -11.553 1.00 74.12 75 ALA A N 1
ATOM 561 C CA . ALA A 1 75 ? 4.476 14.730 -10.753 1.00 74.12 75 ALA A CA 1
ATOM 562 C C . ALA A 1 75 ? 5.802 15.191 -10.118 1.00 74.12 75 ALA A C 1
ATOM 564 O O . ALA A 1 75 ? 6.070 14.883 -8.961 1.00 74.12 75 ALA A O 1
ATOM 565 N N . ASP A 1 76 ? 6.604 15.999 -10.815 1.00 73.62 76 ASP A N 1
ATOM 566 C CA . ASP A 1 76 ? 7.902 16.479 -10.307 1.00 73.62 76 ASP A CA 1
ATOM 567 C C . ASP A 1 76 ? 7.784 17.637 -9.310 1.00 73.62 76 ASP A C 1
ATOM 569 O O . ASP A 1 76 ? 8.640 17.807 -8.430 1.00 73.62 76 ASP A O 1
ATOM 573 N N . THR A 1 77 ? 6.699 18.404 -9.426 1.00 83.38 77 THR A N 1
ATOM 574 C CA . THR A 1 77 ? 6.375 19.564 -8.587 1.00 83.38 77 THR A CA 1
ATOM 575 C C . THR A 1 77 ? 5.357 19.238 -7.496 1.00 83.38 77 THR A C 1
ATOM 577 O O . THR A 1 77 ? 4.893 20.144 -6.807 1.00 83.38 77 THR A O 1
ATOM 580 N N . TYR A 1 78 ? 4.970 17.972 -7.331 1.00 87.44 78 TYR A N 1
ATOM 581 C CA . TYR A 1 78 ? 4.011 17.569 -6.312 1.00 87.44 78 TYR A CA 1
ATOM 582 C C . TYR A 1 78 ? 4.598 17.786 -4.913 1.00 87.44 78 TYR A C 1
ATOM 584 O O . TYR A 1 78 ? 5.626 17.210 -4.556 1.00 87.44 78 TYR A O 1
ATOM 592 N N . THR A 1 79 ? 3.927 18.614 -4.113 1.00 94.38 79 THR A N 1
ATOM 593 C CA . THR A 1 79 ? 4.363 19.009 -2.763 1.00 94.38 79 THR A CA 1
ATOM 594 C C . THR A 1 79 ? 3.579 18.321 -1.644 1.00 94.38 79 THR A C 1
ATOM 596 O O . THR A 1 79 ? 3.817 18.593 -0.466 1.00 94.38 79 THR A O 1
ATOM 599 N N . GLY A 1 80 ? 2.674 17.396 -1.981 1.00 93.00 80 GLY A N 1
ATOM 600 C CA . GLY A 1 80 ? 1.804 16.714 -1.023 1.00 93.00 80 GLY A CA 1
ATOM 601 C C . GLY A 1 80 ? 0.368 17.246 -1.017 1.00 93.00 80 GLY A C 1
ATOM 602 O O . GLY A 1 80 ? -0.106 17.818 -1.997 1.00 93.00 80 GLY A O 1
ATOM 603 N N . SER A 1 81 ? -0.338 17.036 0.096 1.00 93.62 81 SER A N 1
ATOM 604 C CA . SER A 1 81 ? -1.718 17.480 0.286 1.00 93.62 81 SER A CA 1
ATOM 605 C C . SER A 1 81 ? -1.762 18.801 1.079 1.00 93.62 81 SER A C 1
ATOM 607 O O . SER A 1 81 ? -1.242 18.879 2.198 1.00 93.62 81 SER A O 1
ATOM 609 N N . PRO A 1 82 ? -2.397 19.868 0.550 1.00 92.19 82 PRO A N 1
ATOM 610 C CA . PRO A 1 82 ? -2.467 21.155 1.252 1.00 92.19 82 PRO A CA 1
ATOM 611 C C . PRO A 1 82 ? -3.339 21.063 2.514 1.00 92.19 82 PRO A C 1
ATOM 613 O O . PRO A 1 82 ? -3.050 21.678 3.547 1.00 92.19 82 PRO A O 1
ATOM 616 N N . THR A 1 83 ? -4.376 20.232 2.444 1.00 96.19 83 THR A N 1
ATOM 617 C CA . THR A 1 83 ? -5.326 19.944 3.513 1.00 96.19 83 THR A CA 1
ATOM 618 C C . THR A 1 83 ? -5.261 18.475 3.916 1.00 96.19 83 THR A C 1
ATOM 620 O O . THR A 1 83 ? -4.600 17.645 3.280 1.00 96.19 83 THR A O 1
ATOM 623 N N . GLU A 1 84 ? -5.930 18.162 5.021 1.00 97.06 84 GLU A N 1
ATOM 624 C CA . GLU A 1 84 ? -6.142 16.782 5.420 1.00 97.06 84 GLU A CA 1
ATOM 625 C C . GLU A 1 84 ? -7.065 16.070 4.428 1.00 97.06 84 GLU A C 1
ATOM 627 O O . GLU A 1 84 ? -8.137 16.563 4.082 1.00 97.06 84 GLU A O 1
ATOM 632 N N . THR A 1 85 ? -6.643 14.891 3.990 1.00 96.06 85 THR A N 1
ATOM 633 C CA . THR A 1 85 ? -7.409 13.998 3.127 1.00 96.06 85 THR A CA 1
ATOM 634 C C . THR A 1 85 ? -8.001 12.886 3.973 1.00 96.06 85 THR A C 1
ATOM 636 O O . THR A 1 85 ? -7.324 12.294 4.812 1.00 96.06 85 THR A O 1
ATOM 639 N N . GLN A 1 86 ? -9.282 12.603 3.776 1.00 95.88 86 GLN A N 1
ATOM 640 C CA . GLN A 1 86 ? -9.983 11.588 4.544 1.00 95.88 86 GLN A CA 1
ATOM 641 C C . GLN A 1 86 ? -9.676 10.176 4.037 1.00 95.88 86 GLN A C 1
ATOM 643 O O . GLN A 1 86 ? -9.842 9.895 2.855 1.00 95.88 86 GLN A O 1
ATOM 648 N N . VAL A 1 87 ? -9.300 9.288 4.961 1.00 87.12 87 VAL A N 1
ATOM 649 C CA . VAL A 1 87 ? -9.140 7.843 4.717 1.00 87.12 87 VAL A CA 1
ATOM 650 C C . VAL A 1 87 ? -10.409 7.102 5.109 1.00 87.12 87 VAL A C 1
ATOM 652 O O . VAL A 1 87 ? -10.919 6.280 4.356 1.00 87.12 87 VAL A O 1
ATOM 655 N N . LEU A 1 88 ? -10.943 7.418 6.293 1.00 89.38 88 LEU A N 1
ATOM 656 C CA . LEU A 1 88 ? -12.078 6.715 6.883 1.00 89.38 88 LEU A CA 1
ATOM 657 C C . LEU A 1 88 ? -13.064 7.692 7.530 1.00 89.38 88 LEU A C 1
ATOM 659 O O . LEU A 1 88 ? -12.669 8.654 8.199 1.00 89.38 88 LEU A O 1
ATOM 663 N N . ASN A 1 89 ? -14.361 7.421 7.362 1.00 93.31 89 ASN A N 1
ATOM 664 C CA . ASN A 1 89 ? -15.461 8.177 7.966 1.00 93.31 89 ASN A CA 1
ATOM 665 C C . ASN A 1 89 ? -16.420 7.273 8.754 1.00 93.31 89 ASN A C 1
ATOM 667 O O . ASN A 1 89 ? -17.575 7.098 8.372 1.00 93.31 89 ASN A O 1
ATOM 671 N N . ALA A 1 90 ? -15.958 6.663 9.842 1.00 90.81 90 ALA A N 1
ATOM 672 C CA . ALA A 1 90 ? -16.807 5.772 10.626 1.00 90.81 90 ALA A CA 1
ATOM 673 C C . ALA A 1 90 ? -17.749 6.549 11.567 1.00 90.81 90 ALA A C 1
ATOM 675 O O . ALA A 1 90 ? -17.574 7.736 11.854 1.00 90.81 90 ALA A O 1
ATOM 676 N N . LYS A 1 91 ? -18.758 5.856 12.114 1.00 92.31 91 LYS A N 1
ATOM 677 C CA . LYS A 1 91 ? -19.695 6.443 13.092 1.00 92.31 91 LYS A CA 1
ATOM 678 C C . LYS A 1 91 ? -18.987 6.946 14.358 1.00 92.31 91 LYS A C 1
ATOM 680 O O . LYS A 1 91 ? -19.373 7.980 14.894 1.00 92.31 91 LYS A O 1
ATOM 685 N N . GLN A 1 92 ? -17.972 6.218 14.826 1.00 91.25 92 GLN A N 1
ATOM 686 C CA . GLN A 1 92 ? -17.299 6.473 16.106 1.00 91.25 92 GLN A CA 1
ATOM 687 C C . GLN A 1 92 ? -16.094 7.414 15.979 1.00 91.25 92 GLN A C 1
ATOM 689 O O . GLN A 1 92 ? -15.848 8.218 16.875 1.00 91.25 92 GLN A O 1
ATOM 694 N N . TYR A 1 93 ? -15.356 7.340 14.873 1.00 95.31 93 TYR A N 1
ATOM 695 C CA . TYR A 1 93 ? -14.162 8.142 14.633 1.00 95.31 93 TYR A CA 1
ATOM 696 C C . TYR A 1 93 ? -13.993 8.417 13.137 1.00 95.31 93 TYR A C 1
ATOM 698 O O . TYR A 1 93 ? -14.500 7.669 12.300 1.00 95.31 93 TYR A O 1
ATOM 706 N N . ARG A 1 94 ? -13.261 9.476 12.794 1.00 97.00 94 ARG A N 1
ATOM 707 C CA . ARG A 1 94 ? -12.766 9.696 11.426 1.00 97.00 94 ARG A CA 1
ATOM 708 C C . ARG A 1 94 ? -11.246 9.654 11.424 1.00 97.00 94 ARG A C 1
ATOM 710 O O . ARG A 1 94 ? -10.624 10.034 12.418 1.00 97.00 94 ARG A O 1
ATOM 717 N N . SER A 1 95 ? -10.677 9.216 10.309 1.00 95.69 95 SER A N 1
ATOM 718 C CA . SER A 1 95 ? -9.235 9.166 10.109 1.00 95.69 95 SER A CA 1
ATOM 719 C C . SER A 1 95 ? -8.851 9.926 8.851 1.00 95.69 95 SER A C 1
ATOM 721 O O . SER A 1 95 ? -9.481 9.755 7.802 1.00 95.69 95 SER A O 1
ATOM 723 N N . THR A 1 96 ? -7.843 10.777 8.960 1.00 98.06 96 THR A N 1
ATOM 724 C CA . THR A 1 96 ? -7.351 11.630 7.878 1.00 98.06 96 THR A CA 1
ATOM 725 C C . THR A 1 96 ? -5.829 11.560 7.812 1.00 98.06 96 THR A C 1
ATOM 727 O O . THR A 1 96 ? -5.173 11.090 8.743 1.00 98.06 96 THR A O 1
ATOM 730 N N . PHE A 1 97 ? -5.243 12.025 6.715 1.00 97.81 97 PHE A N 1
ATOM 731 C CA . PHE A 1 97 ? -3.809 12.264 6.624 1.00 97.81 97 PHE A CA 1
ATOM 732 C C . PHE A 1 97 ? -3.505 13.613 6.000 1.00 97.81 97 PHE A C 1
ATOM 734 O O . PHE A 1 97 ? -4.282 14.139 5.210 1.00 97.81 97 PHE A O 1
ATOM 741 N N . LYS A 1 98 ? -2.330 14.146 6.309 1.00 98.25 98 LYS A N 1
ATOM 742 C CA . LYS A 1 98 ? -1.722 15.253 5.585 1.00 98.25 98 LYS A CA 1
ATOM 743 C C . LYS A 1 98 ? -0.314 14.860 5.189 1.00 98.25 98 LYS A C 1
ATOM 745 O O . LYS A 1 98 ? 0.471 14.443 6.043 1.00 98.25 98 LYS A O 1
ATOM 750 N N . THR A 1 99 ? 0.006 15.018 3.917 1.00 97.50 99 THR A N 1
ATOM 751 C CA . THR A 1 99 ? 1.314 14.644 3.385 1.00 97.50 99 THR A CA 1
ATOM 752 C C . THR A 1 99 ? 2.034 15.876 2.881 1.00 97.50 99 THR A C 1
ATOM 754 O O . THR A 1 99 ? 1.432 16.721 2.231 1.00 97.50 99 THR A O 1
ATOM 757 N N . THR A 1 100 ? 3.324 15.978 3.165 1.00 97.88 100 THR A N 1
ATOM 758 C CA . THR A 1 100 ? 4.216 16.965 2.568 1.00 97.88 100 THR A CA 1
ATOM 759 C C . THR A 1 100 ? 5.323 16.239 1.826 1.00 97.88 100 THR A C 1
ATOM 761 O O . THR A 1 100 ? 5.848 15.227 2.290 1.00 97.88 100 THR A O 1
ATOM 764 N N . VAL A 1 101 ? 5.659 16.746 0.649 1.00 95.69 101 VAL A N 1
ATOM 765 C CA . VAL A 1 101 ? 6.730 16.220 -0.189 1.00 95.69 101 VAL A CA 1
ATOM 766 C C . VAL A 1 101 ? 7.703 17.352 -0.447 1.00 95.69 101 VAL A C 1
ATOM 768 O O . VAL A 1 101 ? 7.328 18.401 -0.969 1.00 95.69 101 VAL A O 1
ATOM 771 N N . VAL A 1 102 ? 8.954 17.139 -0.062 1.00 95.31 102 VAL A N 1
ATOM 772 C CA . VAL A 1 102 ? 10.051 18.074 -0.315 1.00 95.31 102 VAL A CA 1
ATOM 773 C C . VAL A 1 102 ? 11.152 17.358 -1.083 1.00 95.31 102 VAL A C 1
ATOM 775 O O . VAL A 1 102 ? 11.304 16.140 -0.979 1.00 95.31 102 VAL A O 1
ATOM 778 N N . SER A 1 103 ? 11.918 18.099 -1.877 1.00 90.62 103 SER A N 1
ATOM 779 C CA . SER A 1 103 ? 13.117 17.541 -2.505 1.00 90.62 103 SER A CA 1
ATOM 780 C C . SER A 1 103 ? 14.141 17.165 -1.429 1.00 90.62 103 SER A C 1
ATOM 782 O O . SER A 1 103 ? 14.299 17.883 -0.441 1.00 90.62 103 SER A O 1
ATOM 784 N N . GLY A 1 104 ? 14.790 16.015 -1.605 1.00 87.38 104 GLY A N 1
ATOM 785 C CA . GLY A 1 104 ? 15.887 15.567 -0.751 1.00 87.38 104 GLY A CA 1
ATOM 786 C C . GLY A 1 104 ? 17.207 16.261 -1.085 1.00 87.38 104 GLY A C 1
ATOM 787 O O . GLY A 1 104 ? 17.242 17.252 -1.815 1.00 87.38 104 GLY A O 1
ATOM 788 N N . SER A 1 105 ? 18.313 15.722 -0.568 1.00 86.44 105 SER A N 1
ATOM 789 C CA . SER A 1 105 ? 19.662 16.227 -0.879 1.00 86.44 105 SER A CA 1
ATOM 790 C C . SER A 1 105 ? 20.082 15.945 -2.327 1.00 86.44 105 SER A C 1
ATOM 792 O O . SER A 1 105 ? 20.919 16.654 -2.881 1.00 86.44 105 SER A O 1
ATOM 794 N N . ASN A 1 106 ? 19.485 14.926 -2.952 1.00 78.75 106 ASN A N 1
ATOM 795 C CA . ASN A 1 106 ? 19.670 14.568 -4.354 1.00 78.75 106 ASN A CA 1
ATOM 796 C C . ASN A 1 106 ? 18.447 15.018 -5.181 1.00 78.75 106 ASN A C 1
ATOM 798 O O . ASN A 1 106 ? 17.319 14.803 -4.736 1.00 78.75 106 ASN A O 1
ATOM 802 N N . PRO A 1 107 ? 18.613 15.559 -6.405 1.00 73.69 107 PRO A N 1
ATOM 803 C CA . PRO A 1 107 ? 17.489 15.899 -7.290 1.00 73.69 107 PRO A CA 1
ATOM 804 C C . PRO A 1 107 ? 16.553 14.719 -7.618 1.00 73.69 107 PRO A C 1
ATOM 806 O O . PRO A 1 107 ? 15.394 14.936 -7.963 1.00 73.69 107 PRO A O 1
ATOM 809 N N . LYS A 1 108 ? 17.025 13.472 -7.491 1.00 70.69 108 LYS A N 1
ATOM 810 C CA . LYS A 1 108 ? 16.221 12.247 -7.656 1.00 70.69 108 LYS A CA 1
ATOM 811 C C . LYS A 1 108 ? 15.487 11.811 -6.385 1.00 70.69 108 LYS A C 1
ATOM 813 O O . LYS A 1 108 ? 14.705 10.863 -6.437 1.00 70.69 108 LYS A O 1
ATOM 818 N N . GLU A 1 109 ? 15.770 12.444 -5.252 1.00 78.75 109 GLU A N 1
ATOM 819 C CA . GLU A 1 109 ? 15.218 12.098 -3.948 1.00 78.75 109 GLU A CA 1
ATOM 820 C C . GLU A 1 109 ? 14.034 13.003 -3.601 1.00 78.75 109 GLU A C 1
ATOM 822 O O . GLU A 1 109 ? 14.081 14.229 -3.739 1.00 78.75 109 GLU A O 1
ATOM 827 N N . LYS A 1 110 ? 12.967 12.389 -3.098 1.00 85.06 110 LYS A N 1
ATOM 828 C CA . LYS A 1 110 ? 11.814 13.057 -2.508 1.00 85.06 110 LYS A CA 1
ATOM 829 C C . LYS A 1 110 ? 11.634 12.548 -1.086 1.00 85.06 110 LYS A C 1
ATOM 831 O O . LYS A 1 110 ? 11.513 11.347 -0.845 1.00 85.06 110 LYS A O 1
ATOM 836 N N . VAL A 1 111 ? 11.603 13.475 -0.138 1.00 93.25 111 VAL A N 1
ATOM 837 C CA . VAL A 1 111 ? 11.311 13.194 1.265 1.00 93.25 111 VAL A CA 1
ATOM 838 C C . VAL A 1 111 ? 9.825 13.432 1.484 1.00 93.25 111 VAL A C 1
ATOM 840 O O . VAL A 1 111 ? 9.341 14.563 1.448 1.00 93.25 111 VAL A O 1
ATOM 843 N N . ILE A 1 112 ? 9.106 12.343 1.707 1.00 94.75 112 ILE A N 1
ATOM 844 C CA . ILE A 1 112 ? 7.671 12.318 1.951 1.00 94.75 112 ILE A CA 1
ATOM 845 C C . ILE A 1 112 ? 7.471 12.250 3.461 1.00 94.75 112 ILE A C 1
ATOM 847 O O . ILE A 1 112 ? 7.868 11.282 4.109 1.00 94.75 112 ILE A O 1
ATOM 851 N N . THR A 1 113 ? 6.854 13.273 4.037 1.00 97.75 113 THR A N 1
ATOM 852 C CA . THR A 1 113 ? 6.428 13.270 5.437 1.00 97.75 113 THR A CA 1
ATOM 853 C C . THR A 1 113 ? 4.917 13.186 5.467 1.00 97.75 113 THR A C 1
ATOM 855 O O . THR A 1 113 ? 4.226 14.121 5.075 1.00 97.75 113 THR A O 1
ATOM 858 N N . SER A 1 114 ? 4.387 12.059 5.925 1.00 96.69 114 SER A N 1
ATOM 859 C CA . SER A 1 114 ? 2.947 11.846 6.006 1.00 96.69 114 SER A CA 1
ATOM 860 C C . SER A 1 114 ? 2.522 11.749 7.458 1.00 96.69 114 SER A C 1
ATOM 862 O O . SER A 1 114 ? 3.122 11.028 8.252 1.00 96.69 114 SER A O 1
ATOM 864 N N . THR A 1 115 ? 1.502 12.512 7.822 1.00 98.44 115 THR A N 1
ATOM 865 C CA . THR A 1 115 ? 0.955 12.544 9.171 1.00 98.44 115 THR A CA 1
ATOM 866 C C . THR A 1 115 ? -0.486 12.085 9.135 1.00 98.44 115 THR A C 1
ATOM 868 O O . THR A 1 115 ? -1.314 12.737 8.512 1.00 98.44 115 THR A O 1
ATOM 871 N N . GLY A 1 116 ? -0.783 10.986 9.816 1.00 97.38 116 GLY A N 1
ATOM 872 C CA . GLY A 1 116 ? -2.134 10.498 10.025 1.00 97.38 116 GLY A CA 1
ATOM 873 C C . GLY A 1 116 ? -2.726 11.025 11.329 1.00 97.38 116 GLY A C 1
ATOM 874 O O . GLY A 1 116 ? -2.038 11.126 12.353 1.00 97.38 116 GLY A O 1
ATOM 875 N N . TYR A 1 117 ? -4.012 11.343 11.281 1.00 98.44 117 TYR A N 1
ATOM 876 C CA . TYR A 1 117 ? -4.792 11.934 12.357 1.00 98.44 117 TYR A CA 1
ATOM 877 C C . TYR A 1 117 ? -6.060 11.119 12.577 1.00 98.44 117 TYR A C 1
ATOM 879 O O . TYR A 1 117 ? -6.758 10.776 11.627 1.00 98.44 117 TYR A O 1
ATOM 887 N N . VAL A 1 118 ? -6.387 10.844 13.837 1.00 98.19 118 VAL A N 1
ATOM 888 C CA . VAL A 1 118 ? -7.633 10.168 14.215 1.00 98.19 118 VAL A CA 1
ATOM 889 C C . VAL A 1 118 ? -8.417 11.048 15.170 1.00 98.19 118 VAL A C 1
ATOM 891 O O . VAL A 1 118 ? -7.907 11.443 16.217 1.00 98.19 118 VAL A O 1
ATOM 894 N N . TYR A 1 119 ? -9.676 11.305 14.829 1.00 98.06 119 TYR A N 1
ATOM 895 C CA . TYR A 1 119 ? -10.611 12.121 15.597 1.00 98.06 119 TYR A CA 1
ATOM 896 C C . TYR A 1 119 ? -11.676 11.214 16.207 1.00 98.06 119 TYR A C 1
ATOM 898 O O . TYR A 1 119 ? -12.490 10.644 15.476 1.00 98.06 119 TYR A O 1
ATOM 906 N N . ALA A 1 120 ? -11.666 11.074 17.531 1.00 96.12 120 ALA A N 1
ATOM 907 C CA . ALA A 1 120 ? -12.657 10.322 18.292 1.00 96.12 120 ALA A CA 1
ATOM 908 C C . ALA A 1 120 ? -13.204 11.212 19.433 1.00 96.12 120 ALA A C 1
ATOM 910 O O . ALA A 1 120 ? -12.436 11.571 20.327 1.00 96.12 120 ALA A O 1
ATOM 911 N N . PRO A 1 121 ? -14.500 11.584 19.431 1.00 96.00 121 PRO A N 1
ATOM 912 C CA . PRO A 1 121 ? -15.526 11.222 18.446 1.00 96.00 121 PRO A CA 1
ATOM 913 C C . PRO A 1 121 ? -15.244 11.817 17.057 1.00 96.00 121 PRO A C 1
ATOM 915 O O . PRO A 1 121 ? -14.461 12.755 16.929 1.00 96.00 121 PRO A O 1
ATOM 918 N N . LYS A 1 122 ? -15.901 11.306 16.005 1.00 95.38 122 LYS A N 1
ATOM 919 C CA . LYS A 1 122 ? -15.670 11.744 14.608 1.00 95.38 122 LYS A CA 1
ATOM 920 C C . LYS A 1 122 ? -15.787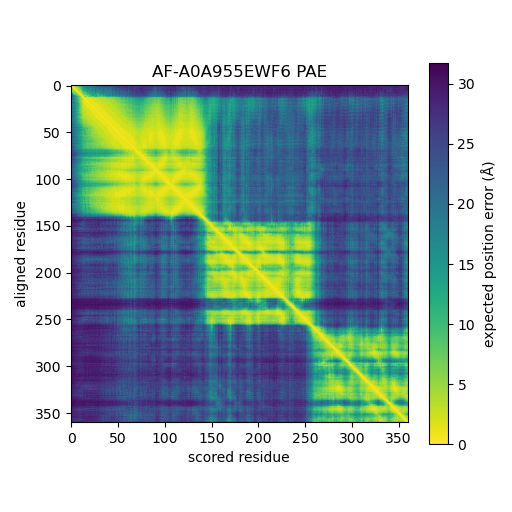 13.260 14.378 1.00 95.38 122 LYS A C 1
ATOM 922 O O . LYS A 1 122 ? -15.217 13.783 13.428 1.00 95.38 122 LYS A O 1
ATOM 927 N N . THR A 1 123 ? -16.554 13.952 15.219 1.00 96.00 123 THR A N 1
ATOM 928 C CA . THR A 1 123 ? -16.798 15.401 15.162 1.00 96.00 123 THR A CA 1
ATOM 929 C C . THR A 1 123 ? -15.747 16.223 15.903 1.00 96.00 123 THR A C 1
ATOM 931 O O . THR A 1 123 ? -15.838 17.448 15.901 1.00 96.00 123 THR A O 1
ATOM 934 N N . ALA A 1 124 ? -14.760 15.586 16.543 1.00 97.19 124 ALA A N 1
ATOM 935 C CA . ALA A 1 124 ? -13.701 16.299 17.237 1.00 97.19 124 ALA A CA 1
ATOM 936 C C . ALA A 1 124 ? -12.948 17.224 16.266 1.00 97.19 124 ALA A C 1
ATOM 938 O O . ALA A 1 124 ? -12.639 16.858 15.128 1.00 97.19 124 ALA A O 1
ATOM 939 N N . THR A 1 125 ? -12.655 18.435 16.730 1.00 96.94 125 THR A N 1
ATOM 940 C CA . THR A 1 125 ? -11.853 19.426 16.000 1.00 96.94 125 THR A CA 1
ATOM 941 C C . THR A 1 125 ? -10.360 19.160 16.147 1.00 96.94 125 THR A C 1
ATOM 943 O O . THR A 1 125 ? -9.595 19.465 15.239 1.00 96.94 125 THR A O 1
ATOM 946 N N . ASN A 1 126 ? -9.960 18.530 17.255 1.00 97.38 126 ASN A N 1
ATOM 947 C CA . ASN A 1 126 ? -8.586 18.133 17.535 1.00 97.38 126 ASN A CA 1
ATOM 948 C C . ASN A 1 126 ? -8.424 16.609 17.426 1.00 97.38 126 ASN A C 1
ATOM 950 O O . ASN A 1 126 ? -9.305 15.868 17.877 1.00 97.38 126 ASN A O 1
ATOM 954 N N . PRO A 1 127 ? -7.309 16.126 16.856 1.00 97.56 127 PRO A N 1
ATOM 955 C CA . PRO A 1 127 ? -7.044 14.702 16.745 1.00 97.56 127 PRO A CA 1
ATOM 956 C C . PRO A 1 127 ? -6.729 14.105 18.121 1.00 97.56 127 PRO A C 1
ATOM 958 O O . PRO A 1 127 ? -5.893 14.618 18.862 1.00 97.56 127 PRO A O 1
ATOM 961 N N . THR A 1 128 ? -7.367 12.985 18.446 1.00 96.88 128 THR A N 1
ATOM 962 C CA . THR A 1 128 ? -7.093 12.194 19.654 1.00 96.88 128 THR A CA 1
ATOM 963 C C . THR A 1 128 ? -5.750 11.474 19.547 1.00 96.88 128 THR A C 1
ATOM 965 O O . THR A 1 128 ? -5.039 11.331 20.536 1.00 96.88 128 THR A O 1
ATOM 968 N N . ASN A 1 129 ? -5.402 11.004 18.345 1.00 97.00 129 ASN A N 1
ATOM 969 C CA . ASN A 1 129 ? -4.127 10.353 18.058 1.00 97.00 129 ASN A CA 1
ATOM 970 C C . ASN A 1 129 ? -3.518 10.919 16.775 1.00 97.00 129 ASN A C 1
ATOM 972 O O . ASN A 1 129 ? -4.229 11.208 15.811 1.00 97.00 129 ASN A O 1
ATOM 976 N N . LYS A 1 130 ? -2.187 11.032 16.768 1.00 98.00 130 LYS A N 1
ATOM 977 C CA . LYS A 1 130 ? -1.391 11.511 15.638 1.00 98.00 130 LYS A CA 1
ATOM 978 C C . LYS A 1 130 ? -0.176 10.609 15.451 1.00 98.00 130 LYS A C 1
ATOM 980 O O . LYS A 1 130 ? 0.492 10.262 16.427 1.00 98.00 130 LYS A O 1
ATOM 985 N N . ARG A 1 131 ? 0.124 10.240 14.208 1.00 97.12 131 ARG A N 1
ATOM 986 C CA . ARG A 1 131 ? 1.342 9.505 13.843 1.00 97.12 131 ARG A CA 1
ATOM 987 C C . ARG A 1 131 ? 1.953 10.131 12.604 1.00 97.12 131 ARG A C 1
ATOM 989 O O . ARG A 1 131 ? 1.239 10.422 11.656 1.00 97.12 131 ARG A O 1
ATOM 996 N N . THR A 1 132 ? 3.263 10.331 12.623 1.00 97.19 132 THR A N 1
ATOM 997 C CA . THR A 1 132 ? 4.011 10.861 11.485 1.00 97.19 132 THR A CA 1
ATOM 998 C C . THR A 1 132 ? 5.013 9.816 11.038 1.00 97.19 132 THR A C 1
ATOM 1000 O O . THR A 1 132 ? 5.747 9.272 11.862 1.00 97.19 132 THR A O 1
ATOM 1003 N N . ILE A 1 133 ? 5.035 9.552 9.739 1.00 91.38 133 ILE A N 1
ATOM 1004 C CA . ILE A 1 133 ? 6.028 8.710 9.087 1.00 91.38 133 ILE A CA 1
ATOM 1005 C C . ILE A 1 133 ? 6.823 9.550 8.096 1.00 91.38 133 ILE A C 1
ATOM 1007 O O . ILE A 1 133 ? 6.317 10.522 7.526 1.00 91.38 133 ILE A O 1
ATOM 1011 N N . ARG A 1 134 ? 8.074 9.153 7.887 1.00 93.75 134 ARG A N 1
ATOM 1012 C CA . ARG A 1 134 ? 8.960 9.746 6.895 1.00 93.75 134 ARG A CA 1
ATOM 1013 C C . ARG A 1 134 ? 9.428 8.648 5.956 1.00 93.75 134 ARG A C 1
ATOM 1015 O O . ARG A 1 134 ? 10.014 7.669 6.406 1.00 93.75 134 ARG A O 1
ATOM 1022 N N . VAL A 1 135 ? 9.185 8.844 4.669 1.00 87.00 135 VAL A N 1
ATOM 1023 C CA . VAL A 1 135 ? 9.623 7.959 3.592 1.00 87.00 135 VAL A CA 1
ATOM 1024 C C . VAL A 1 135 ? 10.561 8.749 2.693 1.00 87.00 135 VAL A C 1
ATOM 1026 O O . VAL A 1 135 ? 10.262 9.878 2.311 1.00 87.00 135 VAL A O 1
ATOM 1029 N N . ILE A 1 136 ? 11.713 8.171 2.379 1.00 83.19 136 ILE A N 1
ATOM 1030 C CA . ILE A 1 136 ? 12.653 8.735 1.413 1.00 83.19 136 ILE A CA 1
ATOM 1031 C C . ILE A 1 136 ? 12.507 7.902 0.146 1.00 83.19 136 ILE A C 1
ATOM 1033 O O . ILE A 1 136 ? 12.855 6.724 0.136 1.00 83.19 136 ILE A O 1
ATOM 1037 N N . ALA A 1 137 ? 11.931 8.500 -0.892 1.00 77.69 137 ALA A N 1
ATOM 1038 C CA . ALA A 1 137 ? 11.765 7.874 -2.193 1.00 77.69 137 ALA A CA 1
ATOM 1039 C C . ALA A 1 137 ? 12.842 8.405 -3.137 1.00 77.69 137 ALA A C 1
ATOM 1041 O O . ALA A 1 137 ? 12.989 9.616 -3.293 1.00 77.69 137 ALA A O 1
ATOM 1042 N N . GLN A 1 138 ? 13.585 7.512 -3.782 1.00 72.38 138 GLN A N 1
ATOM 1043 C CA . GLN A 1 138 ? 14.589 7.880 -4.772 1.00 72.38 138 GLN A CA 1
ATOM 1044 C C . GLN A 1 138 ? 14.211 7.274 -6.118 1.00 72.38 138 GLN A C 1
ATOM 1046 O O . GLN A 1 138 ? 14.014 6.065 -6.230 1.00 72.38 138 GLN A O 1
ATOM 1051 N N . ARG A 1 139 ? 14.113 8.110 -7.153 1.00 63.34 139 ARG A N 1
ATOM 1052 C CA . ARG A 1 139 ? 13.905 7.628 -8.521 1.00 63.34 139 ARG A CA 1
ATOM 1053 C C . ARG A 1 139 ? 15.203 7.046 -9.077 1.00 63.34 139 ARG A C 1
ATOM 1055 O O . ARG A 1 139 ? 16.269 7.642 -8.917 1.00 63.34 139 ARG A O 1
ATOM 1062 N N . SER A 1 140 ? 15.114 5.925 -9.793 1.00 54.09 140 SER A N 1
ATOM 1063 C CA . SER A 1 140 ? 16.270 5.353 -10.498 1.00 54.09 140 SER A CA 1
ATOM 1064 C C . SER A 1 140 ? 16.626 6.144 -11.772 1.00 54.09 140 SER A C 1
ATOM 1066 O O . SER A 1 140 ? 17.806 6.306 -12.098 1.00 54.09 140 SER A O 1
ATOM 1068 N N . SER A 1 141 ? 15.633 6.759 -12.432 1.00 49.28 141 SER A N 1
ATOM 1069 C CA . SER A 1 141 ? 15.772 7.533 -13.679 1.00 49.28 141 SER A CA 1
ATOM 1070 C C . SER A 1 141 ? 15.087 8.908 -13.629 1.00 49.28 141 SER A C 1
ATOM 1072 O O . SER A 1 141 ? 14.092 9.081 -12.929 1.00 49.28 141 SER A O 1
ATOM 1074 N N . GLY A 1 142 ? 15.611 9.877 -14.392 1.00 48.97 142 GLY A N 1
ATOM 1075 C CA . GLY A 1 142 ? 15.039 11.222 -14.559 1.00 48.97 142 GLY A CA 1
ATOM 1076 C C . GLY A 1 142 ? 14.233 11.441 -15.848 1.00 48.97 142 GLY A C 1
ATOM 1077 O O . GLY A 1 142 ? 13.644 12.501 -15.998 1.00 48.97 142 GLY A O 1
ATOM 1078 N N . THR A 1 143 ? 14.206 10.483 -16.783 1.00 45.34 143 THR A N 1
ATOM 1079 C CA . THR A 1 143 ? 13.718 10.719 -18.160 1.00 45.34 143 THR A CA 1
ATOM 1080 C C . THR A 1 143 ? 12.837 9.584 -18.688 1.00 45.34 143 THR A C 1
ATOM 1082 O O . THR A 1 143 ? 13.082 9.073 -19.770 1.00 45.34 143 THR A O 1
ATOM 1085 N N . THR A 1 144 ? 11.813 9.169 -17.936 1.00 48.47 144 THR A N 1
ATOM 1086 C CA . THR A 1 144 ? 10.862 8.097 -18.317 1.00 48.47 144 THR A CA 1
ATOM 1087 C C . THR A 1 144 ? 11.502 6.736 -18.609 1.00 48.47 144 THR A C 1
ATOM 1089 O O . THR A 1 144 ? 11.918 6.439 -19.718 1.00 48.47 144 THR A O 1
ATOM 1092 N N . ALA A 1 145 ? 11.497 5.871 -17.597 1.00 39.81 145 ALA A N 1
ATOM 1093 C CA . ALA A 1 145 ? 11.261 4.445 -17.779 1.00 39.81 145 ALA A CA 1
ATOM 1094 C C . ALA A 1 145 ? 10.720 3.884 -16.463 1.00 39.81 145 ALA A C 1
ATOM 1096 O O . ALA A 1 145 ? 11.283 4.144 -15.398 1.00 39.81 145 ALA A O 1
ATOM 1097 N N . SER A 1 146 ? 9.593 3.185 -16.544 1.00 48.66 146 SER A N 1
ATOM 1098 C CA . SER A 1 146 ? 8.869 2.648 -15.398 1.00 48.66 146 SER A CA 1
ATOM 1099 C C . SER A 1 146 ? 9.694 1.541 -14.751 1.00 48.66 146 SER A C 1
ATOM 1101 O O . SER A 1 146 ? 9.931 0.497 -15.36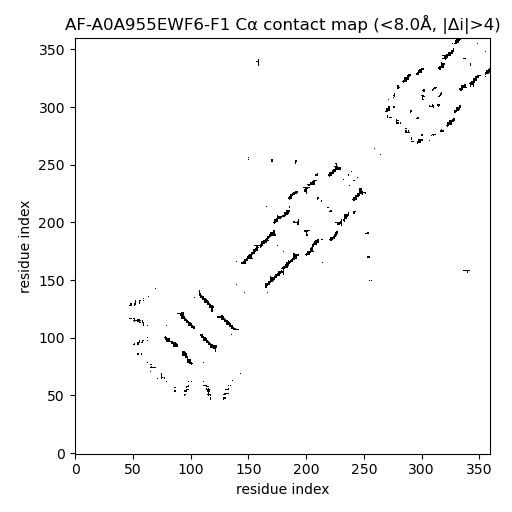0 1.00 48.66 146 SER A O 1
ATOM 1103 N N . SER A 1 147 ? 10.166 1.774 -13.531 1.00 50.31 147 SER A N 1
ATOM 1104 C CA . SER A 1 147 ? 10.757 0.717 -12.717 1.00 50.31 147 SER A CA 1
ATOM 1105 C C . SER A 1 147 ? 9.630 -0.176 -12.202 1.00 50.31 147 SER A C 1
ATOM 1107 O O . SER A 1 147 ? 8.663 0.320 -11.623 1.00 50.31 147 SER A O 1
ATOM 1109 N N . VAL A 1 148 ? 9.727 -1.484 -12.424 1.00 54.12 148 VAL A N 1
ATOM 1110 C CA . VAL A 1 148 ? 8.750 -2.453 -11.924 1.00 54.12 148 VAL A CA 1
ATOM 1111 C C . VAL A 1 148 ? 9.203 -2.905 -10.548 1.00 54.12 148 VAL A C 1
ATOM 1113 O O . VAL A 1 148 ? 10.243 -3.542 -10.403 1.00 54.12 148 VAL A O 1
ATOM 1116 N N . LEU A 1 149 ? 8.409 -2.573 -9.535 1.00 59.34 149 LEU A N 1
ATOM 1117 C CA . LEU A 1 149 ? 8.642 -2.990 -8.161 1.00 59.34 149 LEU A CA 1
ATOM 1118 C C . LEU A 1 149 ? 7.624 -4.061 -7.777 1.00 59.34 149 LEU A C 1
ATOM 1120 O O . LEU A 1 149 ? 6.432 -3.770 -7.711 1.00 59.34 149 LEU A O 1
ATOM 1124 N N . SER A 1 150 ? 8.083 -5.276 -7.485 1.00 55.00 150 SER A N 1
ATOM 1125 C CA . SER A 1 150 ? 7.253 -6.309 -6.870 1.00 55.00 150 SER A CA 1
ATOM 1126 C C . SER A 1 150 ? 7.723 -6.638 -5.460 1.00 55.00 150 SER A C 1
ATOM 1128 O O . SER A 1 150 ? 8.896 -6.884 -5.175 1.00 55.00 150 SER A O 1
ATOM 1130 N N . ARG A 1 151 ? 6.751 -6.652 -4.552 1.00 64.50 151 ARG A N 1
ATOM 1131 C CA . ARG A 1 151 ? 6.940 -6.864 -3.116 1.00 64.50 151 ARG A CA 1
ATOM 1132 C C . ARG A 1 151 ? 6.928 -8.343 -2.718 1.00 64.50 151 ARG A C 1
ATOM 1134 O O . ARG A 1 151 ? 7.356 -8.655 -1.607 1.00 64.50 151 ARG A O 1
ATOM 1141 N N . THR A 1 152 ? 6.448 -9.221 -3.591 1.00 68.31 152 THR A N 1
ATOM 1142 C CA . THR A 1 152 ? 6.546 -10.678 -3.442 1.00 68.31 152 THR A CA 1
ATOM 1143 C C . THR A 1 152 ? 7.124 -11.251 -4.723 1.00 68.31 152 THR A C 1
ATOM 1145 O O . THR A 1 152 ? 8.331 -11.193 -4.925 1.00 68.31 152 THR A O 1
ATOM 1148 N N . ILE A 1 153 ? 6.266 -11.726 -5.616 1.00 68.44 153 ILE A N 1
ATOM 1149 C CA . ILE A 1 153 ? 6.632 -12.425 -6.834 1.00 68.44 153 ILE A CA 1
ATOM 1150 C C . ILE A 1 153 ? 6.213 -11.611 -8.048 1.00 68.44 153 ILE A C 1
ATOM 1152 O O . ILE A 1 153 ? 5.282 -10.806 -7.988 1.00 68.44 153 ILE A O 1
ATOM 1156 N N . ILE A 1 154 ? 6.882 -11.833 -9.168 1.00 70.00 154 ILE A N 1
ATOM 1157 C CA . ILE A 1 154 ? 6.304 -11.523 -10.476 1.00 70.00 154 ILE A CA 1
ATOM 1158 C C . ILE A 1 154 ? 5.984 -12.871 -11.099 1.00 70.00 154 ILE A C 1
ATOM 1160 O O . ILE A 1 154 ? 6.904 -13.571 -11.508 1.00 70.00 154 ILE A O 1
ATOM 1164 N N . ASP A 1 155 ? 4.706 -13.248 -11.125 1.00 74.25 155 ASP A N 1
ATOM 1165 C CA . ASP A 1 155 ? 4.242 -14.433 -11.849 1.00 74.25 155 ASP A CA 1
ATOM 1166 C C . ASP A 1 155 ? 3.621 -13.992 -13.172 1.00 74.25 155 ASP A C 1
ATOM 1168 O O . ASP A 1 155 ? 2.560 -13.365 -13.215 1.00 74.25 155 ASP A O 1
ATOM 1172 N N . VAL A 1 156 ? 4.337 -14.260 -14.258 1.00 65.88 156 VAL A N 1
ATOM 1173 C CA . VAL A 1 156 ? 3.913 -13.904 -15.604 1.00 65.88 156 VAL A CA 1
ATOM 1174 C C . VAL A 1 156 ? 3.168 -15.092 -16.192 1.00 65.88 156 VAL A C 1
ATOM 1176 O O . VAL A 1 156 ? 3.767 -16.013 -16.750 1.00 65.88 156 VAL A O 1
ATOM 1179 N N . ALA A 1 157 ? 1.843 -15.053 -16.061 1.00 65.69 157 ALA A N 1
ATOM 1180 C CA . ALA A 1 157 ? 0.958 -16.057 -16.628 1.00 65.69 157 ALA A CA 1
ATOM 1181 C C . ALA A 1 157 ? 0.965 -16.040 -18.166 1.00 65.69 157 ALA A C 1
ATOM 1183 O O . ALA A 1 157 ? 1.313 -15.048 -18.811 1.00 65.69 157 ALA A O 1
ATOM 1184 N N . SER A 1 158 ? 0.531 -17.152 -18.761 1.00 55.88 158 SER A N 1
ATOM 1185 C CA . SER A 1 158 ? 0.624 -17.438 -20.203 1.00 55.88 158 SER A CA 1
ATOM 1186 C C . SER A 1 158 ? -0.009 -16.409 -21.168 1.00 55.88 158 SER A C 1
ATOM 1188 O O . SER A 1 158 ? 0.276 -16.443 -22.364 1.00 55.88 158 SER A O 1
ATOM 1190 N N . SER A 1 159 ? -0.822 -15.473 -20.668 1.00 54.75 159 SER A N 1
ATOM 1191 C CA . SER A 1 159 ? -1.485 -14.420 -21.455 1.00 54.75 159 SER A CA 1
ATOM 1192 C C . SER A 1 159 ? -0.644 -13.142 -21.634 1.00 54.75 159 SER A C 1
ATOM 1194 O O . SER A 1 159 ? -0.943 -12.329 -22.511 1.00 54.75 159 SER A O 1
ATOM 1196 N N . VAL A 1 160 ? 0.429 -12.948 -20.853 1.00 53.34 160 VAL A N 1
ATOM 1197 C 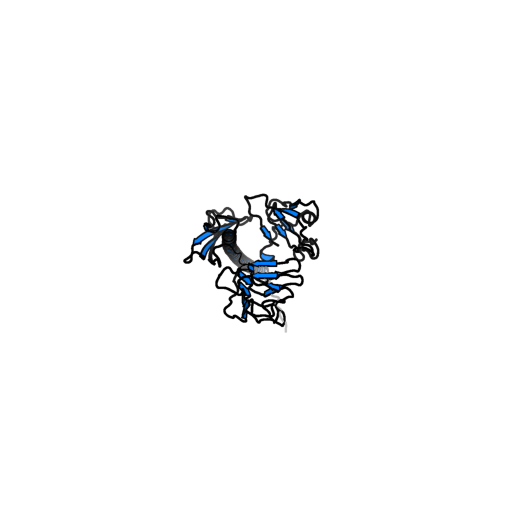CA . VAL A 1 160 ? 1.268 -11.731 -20.897 1.00 53.34 160 VAL A CA 1
ATOM 1198 C C . VAL A 1 160 ? 2.481 -11.926 -21.809 1.00 53.34 160 VAL A C 1
ATOM 1200 O O . VAL A 1 160 ? 3.542 -12.363 -21.376 1.00 53.34 160 VAL A O 1
ATOM 1203 N N . LYS A 1 161 ? 2.362 -11.555 -23.087 1.00 66.12 161 LYS A N 1
ATOM 1204 C CA . LYS A 1 161 ? 3.432 -11.798 -24.076 1.00 66.12 161 LYS A CA 1
ATOM 1205 C C . LYS A 1 161 ? 4.766 -11.118 -23.747 1.00 66.12 161 LYS A C 1
ATOM 1207 O O . LYS A 1 161 ? 5.809 -11.729 -23.946 1.00 66.12 161 LYS A O 1
ATOM 1212 N N . SER A 1 162 ? 4.761 -9.876 -23.259 1.00 72.31 162 SER A N 1
ATOM 1213 C CA . SER A 1 162 ? 6.002 -9.158 -22.948 1.00 72.31 162 SER A CA 1
ATOM 1214 C C . SER A 1 162 ? 5.834 -8.170 -21.798 1.00 72.31 162 SER A C 1
ATOM 1216 O O . SER A 1 162 ? 4.833 -7.461 -21.738 1.00 72.31 162 SER A O 1
ATOM 1218 N N . ILE A 1 163 ? 6.846 -8.073 -20.936 1.00 70.19 163 ILE A N 1
ATOM 1219 C CA . ILE A 1 163 ? 7.005 -7.017 -19.929 1.00 70.19 163 ILE A CA 1
ATOM 1220 C C . ILE A 1 163 ? 8.291 -6.266 -20.263 1.00 70.19 163 ILE A C 1
ATOM 1222 O O . ILE A 1 163 ? 9.354 -6.876 -20.335 1.00 70.19 163 ILE A O 1
ATOM 1226 N N . SER A 1 164 ? 8.198 -4.954 -20.476 1.00 75.50 164 SER A N 1
ATOM 1227 C CA . SER A 1 164 ? 9.359 -4.093 -20.710 1.00 75.50 164 SER A CA 1
ATOM 1228 C C . SER A 1 164 ? 9.483 -3.087 -19.574 1.00 75.50 164 SER A C 1
ATOM 1230 O O . SER A 1 164 ? 8.526 -2.379 -19.269 1.00 75.50 164 SER A O 1
ATOM 1232 N N . ALA A 1 165 ? 10.657 -3.013 -18.962 1.00 68.44 165 ALA A N 1
ATOM 1233 C CA . ALA A 1 165 ? 10.975 -2.083 -17.883 1.00 68.44 165 ALA A CA 1
ATOM 1234 C C . ALA A 1 165 ? 12.418 -1.600 -18.033 1.00 68.44 165 ALA A C 1
ATOM 1236 O O . ALA A 1 165 ? 13.189 -2.194 -18.772 1.00 68.44 165 ALA A O 1
ATOM 1237 N N . ARG A 1 166 ? 12.817 -0.540 -17.329 1.00 69.81 166 ARG A N 1
ATOM 1238 C CA . ARG A 1 166 ? 14.251 -0.226 -17.200 1.00 69.81 166 ARG A CA 1
ATOM 1239 C C . ARG A 1 166 ? 14.859 -1.019 -16.057 1.00 69.81 166 ARG A C 1
ATOM 1241 O O . ARG A 1 166 ? 15.792 -1.782 -16.269 1.00 69.81 166 ARG A O 1
ATOM 1248 N N . ASP A 1 167 ? 14.278 -0.869 -14.874 1.00 73.31 167 ASP A N 1
ATOM 1249 C CA . ASP A 1 167 ? 14.693 -1.581 -13.676 1.00 73.31 167 ASP A CA 1
ATOM 1250 C C . ASP A 1 167 ? 13.537 -2.462 -13.194 1.00 73.31 167 ASP A C 1
ATOM 1252 O O . ASP A 1 167 ? 12.404 -1.996 -13.082 1.00 73.31 167 ASP A O 1
ATOM 1256 N N . ILE A 1 168 ? 13.807 -3.726 -12.892 1.00 77.81 168 ILE A N 1
ATOM 1257 C CA . ILE A 1 168 ? 12.867 -4.637 -12.236 1.00 77.81 168 ILE A CA 1
ATOM 1258 C C . ILE A 1 168 ? 13.449 -4.983 -10.878 1.00 77.81 168 ILE A C 1
ATOM 1260 O O . ILE A 1 168 ? 14.611 -5.360 -10.791 1.00 77.81 168 ILE A O 1
ATOM 1264 N N . TYR A 1 169 ? 12.654 -4.883 -9.823 1.00 82.25 169 TYR A N 1
ATOM 1265 C CA . TYR A 1 169 ? 13.057 -5.277 -8.484 1.00 82.25 169 TYR A CA 1
ATOM 1266 C C . TYR A 1 169 ? 11.986 -6.167 -7.856 1.00 82.25 169 TYR A C 1
ATOM 1268 O O . TYR A 1 169 ? 10.824 -5.769 -7.775 1.00 82.25 169 TYR A O 1
ATOM 1276 N N . VAL A 1 170 ? 12.372 -7.353 -7.386 1.00 83.12 170 VAL A N 1
ATOM 1277 C CA . VAL A 1 170 ? 11.468 -8.364 -6.821 1.00 83.12 170 VAL A CA 1
ATOM 1278 C C . VAL A 1 170 ? 12.002 -8.866 -5.482 1.00 83.12 170 VAL A C 1
ATOM 1280 O O . VAL A 1 170 ? 13.158 -9.268 -5.381 1.00 83.12 170 VAL A O 1
ATOM 1283 N N . ASN A 1 171 ? 11.168 -8.864 -4.443 1.00 79.75 171 ASN A N 1
ATOM 1284 C CA . ASN A 1 171 ? 11.569 -9.341 -3.114 1.00 79.75 171 ASN A CA 1
ATOM 1285 C C . ASN A 1 171 ? 11.693 -10.868 -3.014 1.00 79.75 171 ASN A C 1
ATOM 1287 O O . ASN A 1 171 ? 12.616 -11.335 -2.359 1.00 79.75 171 ASN A O 1
ATOM 1291 N N . ASP A 1 172 ? 10.780 -11.633 -3.614 1.00 85.62 172 ASP A N 1
ATOM 1292 C CA . ASP A 1 172 ? 10.792 -13.096 -3.543 1.00 85.62 172 ASP A CA 1
ATOM 1293 C C . ASP A 1 172 ? 11.404 -13.675 -4.821 1.00 85.62 172 ASP A C 1
ATOM 1295 O O . ASP A 1 172 ? 12.620 -13.734 -4.932 1.00 85.62 172 ASP A O 1
ATOM 1299 N N . TYR A 1 173 ? 10.605 -14.083 -5.803 1.00 86.25 173 TYR A N 1
ATOM 1300 C CA . TYR A 1 173 ? 11.110 -14.692 -7.035 1.00 86.25 173 TYR A CA 1
ATOM 1301 C C . TYR A 1 173 ? 10.297 -14.274 -8.256 1.00 86.25 173 TYR A C 1
ATOM 1303 O O . TYR A 1 173 ? 9.177 -13.773 -8.153 1.00 86.25 173 TYR A O 1
ATOM 1311 N N . LEU A 1 174 ? 10.869 -14.488 -9.432 1.00 83.69 174 LEU A N 1
ATOM 1312 C CA . LEU A 1 174 ? 10.234 -14.213 -10.711 1.00 83.69 174 LEU A CA 1
ATOM 1313 C C . LEU A 1 174 ? 9.886 -15.540 -11.394 1.00 83.69 174 LEU A C 1
ATOM 1315 O O . LEU A 1 174 ? 10.763 -16.372 -11.585 1.00 83.69 174 LEU A O 1
ATOM 1319 N N . ASN A 1 175 ? 8.621 -15.748 -11.751 1.00 85.19 175 ASN A N 1
ATOM 1320 C CA . ASN A 1 175 ? 8.127 -16.938 -12.441 1.00 85.19 175 ASN A CA 1
ATOM 1321 C C . ASN A 1 175 ? 7.628 -16.569 -13.838 1.00 85.19 175 ASN A C 1
ATOM 1323 O O . ASN A 1 175 ? 6.735 -15.740 -13.985 1.00 85.19 175 ASN A O 1
ATOM 1327 N N . LEU A 1 176 ? 8.198 -17.186 -14.868 1.00 81.88 176 LEU A N 1
ATOM 1328 C CA . LEU A 1 176 ? 7.810 -16.989 -16.260 1.00 81.88 176 LEU A CA 1
ATOM 1329 C C . LEU A 1 176 ? 7.107 -18.234 -16.786 1.00 81.88 176 LEU A C 1
ATOM 1331 O O . LEU A 1 176 ? 7.762 -19.248 -16.995 1.00 81.88 176 LEU A O 1
ATOM 1335 N N . GLN A 1 177 ? 5.803 -18.187 -17.048 1.00 77.75 177 GLN A N 1
ATOM 1336 C CA . GLN A 1 177 ? 5.079 -19.368 -17.529 1.00 77.75 177 GLN A CA 1
ATOM 1337 C C . GLN A 1 177 ? 5.311 -19.655 -19.026 1.00 77.75 177 GLN A C 1
ATOM 1339 O O . GLN A 1 177 ? 5.977 -18.911 -19.747 1.00 77.75 177 GLN A O 1
ATOM 1344 N N . LYS A 1 178 ? 4.818 -20.809 -19.501 1.00 60.81 178 LYS A N 1
ATOM 1345 C CA . LYS A 1 178 ? 5.018 -21.266 -20.886 1.00 60.81 178 LYS A CA 1
ATOM 1346 C C . LYS A 1 178 ? 4.018 -20.528 -21.763 1.00 60.81 178 LYS A C 1
ATOM 1348 O O . LYS A 1 178 ? 2.834 -20.780 -21.590 1.00 60.81 178 LYS A O 1
ATOM 1353 N N . ASN A 1 179 ? 4.500 -19.629 -22.629 1.00 62.25 179 ASN A N 1
ATOM 1354 C CA . ASN A 1 179 ? 3.886 -19.130 -23.879 1.00 62.25 179 ASN A CA 1
ATOM 1355 C C . ASN A 1 179 ? 4.570 -17.826 -24.337 1.00 62.25 179 ASN A C 1
ATOM 1357 O O . ASN A 1 179 ? 3.941 -16.777 -24.461 1.00 62.25 179 ASN A O 1
ATOM 1361 N N . SER A 1 180 ? 5.876 -17.874 -24.627 1.00 63.59 180 SER A N 1
ATOM 1362 C CA . SER A 1 180 ? 6.646 -16.726 -25.155 1.00 63.59 180 SER A CA 1
ATOM 1363 C C . SER A 1 180 ? 6.639 -15.459 -24.280 1.00 63.59 180 SER A C 1
ATOM 1365 O O . SER A 1 180 ? 6.922 -14.373 -24.779 1.00 63.59 180 SER A O 1
ATOM 1367 N N . ASN A 1 181 ? 6.355 -15.588 -22.979 1.00 72.31 181 ASN A N 1
ATOM 1368 C CA . ASN A 1 181 ? 6.482 -14.497 -22.019 1.00 72.31 181 ASN A CA 1
ATOM 1369 C C . ASN A 1 181 ? 7.922 -13.977 -22.040 1.00 72.31 181 ASN A C 1
ATOM 1371 O O . ASN A 1 181 ? 8.849 -14.705 -21.681 1.00 72.31 181 ASN A O 1
ATOM 1375 N N . THR A 1 182 ? 8.101 -12.740 -22.492 1.00 78.19 182 THR A N 1
ATOM 1376 C CA . THR A 1 182 ? 9.416 -12.116 -22.636 1.00 78.19 182 THR A CA 1
ATOM 1377 C C . THR A 1 182 ? 9.561 -10.976 -21.641 1.00 78.19 182 THR A C 1
ATOM 1379 O O . THR A 1 182 ? 8.730 -10.072 -21.610 1.00 78.19 182 THR A O 1
ATOM 1382 N N . ILE A 1 183 ? 10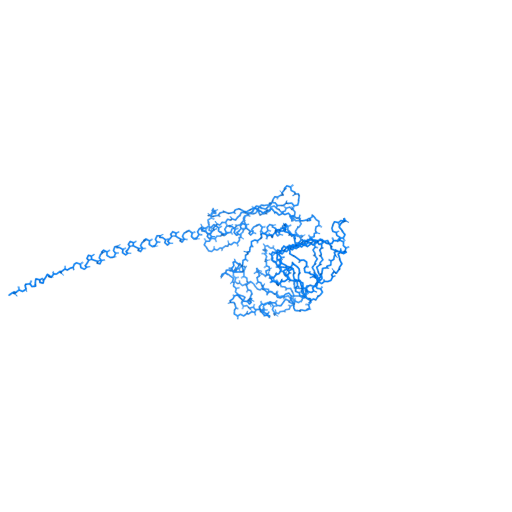.611 -10.987 -20.826 1.00 80.81 183 ILE A N 1
ATOM 1383 C CA . ILE A 1 183 ? 10.967 -9.828 -20.003 1.00 80.81 183 ILE A CA 1
ATOM 1384 C C . ILE A 1 183 ? 12.152 -9.111 -20.632 1.00 80.81 183 ILE A C 1
ATOM 1386 O O . ILE A 1 183 ? 13.192 -9.722 -20.878 1.00 80.81 183 ILE A O 1
ATOM 1390 N N . VAL A 1 184 ? 11.988 -7.808 -20.850 1.00 84.69 184 VAL A N 1
ATOM 1391 C CA . VAL A 1 184 ? 13.010 -6.902 -21.372 1.00 84.69 184 VAL A CA 1
ATOM 1392 C C . VAL A 1 184 ? 13.317 -5.852 -20.312 1.00 84.69 184 VAL A C 1
ATOM 1394 O O . VAL A 1 184 ? 12.438 -5.070 -19.956 1.00 84.69 184 VAL A O 1
ATOM 1397 N N . ALA A 1 185 ? 14.548 -5.837 -19.795 1.00 83.19 185 ALA A N 1
ATOM 1398 C CA . ALA A 1 185 ? 14.984 -4.799 -18.866 1.00 83.19 185 ALA A CA 1
ATOM 1399 C C . ALA A 1 185 ? 16.486 -4.514 -18.901 1.00 83.19 185 ALA A C 1
ATOM 1401 O O . ALA A 1 185 ? 17.284 -5.407 -19.184 1.00 83.19 185 ALA A O 1
ATOM 1402 N N . ASP A 1 186 ? 16.864 -3.271 -18.586 1.00 82.19 186 ASP A N 1
ATOM 1403 C CA . ASP A 1 186 ? 18.263 -2.850 -18.435 1.00 82.19 186 ASP A CA 1
ATOM 1404 C C . ASP A 1 186 ? 18.876 -3.465 -17.169 1.00 82.19 186 ASP A C 1
ATOM 1406 O O . ASP A 1 186 ? 20.051 -3.840 -17.172 1.00 82.19 186 ASP A O 1
ATOM 1410 N N . SER A 1 187 ? 18.089 -3.574 -16.093 1.00 85.31 187 SER A N 1
ATOM 1411 C CA . SER A 1 187 ? 18.490 -4.162 -14.815 1.00 85.31 187 SER A CA 1
ATOM 1412 C C . SER A 1 187 ? 17.351 -4.961 -14.177 1.00 85.31 187 SER A C 1
ATOM 1414 O O . SER A 1 187 ? 16.222 -4.484 -14.099 1.00 85.31 187 SER A O 1
ATOM 1416 N N . ILE A 1 188 ? 17.637 -6.157 -13.663 1.00 87.62 188 ILE A N 1
ATOM 1417 C CA . ILE A 1 188 ? 16.701 -6.988 -12.893 1.00 87.62 188 ILE A CA 1
ATOM 1418 C C . ILE A 1 188 ? 17.372 -7.382 -11.578 1.00 87.62 188 ILE A C 1
ATOM 1420 O O . ILE A 1 188 ? 18.420 -8.022 -11.574 1.00 87.62 188 ILE A O 1
ATOM 1424 N N . THR A 1 189 ? 16.750 -7.031 -10.460 1.00 88.38 189 THR A N 1
ATOM 1425 C CA . THR A 1 189 ? 17.161 -7.402 -9.111 1.00 88.38 189 THR A CA 1
ATOM 1426 C C . THR A 1 189 ? 16.112 -8.311 -8.489 1.00 88.38 189 THR A C 1
ATOM 1428 O O . THR A 1 189 ? 14.938 -7.955 -8.430 1.00 88.38 189 THR A O 1
ATOM 1431 N N . VAL A 1 190 ? 16.517 -9.475 -7.992 1.00 88.12 190 VAL A N 1
ATOM 1432 C CA . VAL A 1 190 ? 15.622 -10.400 -7.288 1.00 88.12 190 VAL A CA 1
ATOM 1433 C C . VAL A 1 190 ? 16.276 -10.829 -5.986 1.00 88.12 190 VAL A C 1
ATOM 1435 O O . VAL A 1 190 ? 17.366 -11.385 -6.008 1.00 88.12 190 VAL A O 1
ATOM 1438 N N . VAL A 1 191 ? 15.644 -10.554 -4.849 1.00 87.25 191 VAL A N 1
ATOM 1439 C CA . VAL A 1 191 ? 16.259 -10.748 -3.524 1.00 87.25 191 VAL A CA 1
ATOM 1440 C C . VAL A 1 191 ? 16.072 -12.169 -3.006 1.00 87.25 191 VAL A C 1
ATOM 1442 O O . VAL A 1 191 ? 16.969 -12.734 -2.385 1.00 87.25 191 VAL A O 1
ATOM 1445 N N . GLY A 1 192 ? 14.891 -12.731 -3.215 1.00 84.38 192 GLY A N 1
ATOM 1446 C CA . GLY A 1 192 ? 14.481 -13.991 -2.630 1.00 84.38 192 GLY A CA 1
ATOM 1447 C C . GLY A 1 192 ? 14.618 -15.157 -3.595 1.00 84.38 192 GLY A C 1
ATOM 1448 O O . GLY A 1 192 ? 15.403 -15.154 -4.548 1.00 84.38 192 GLY A O 1
ATOM 1449 N N . LYS A 1 193 ? 13.849 -16.195 -3.295 1.00 81.06 193 LYS A N 1
ATOM 1450 C CA . LYS A 1 193 ? 13.857 -17.464 -4.006 1.00 81.06 193 LYS A CA 1
ATOM 1451 C C . LYS A 1 193 ? 12.477 -18.085 -3.995 1.00 81.06 193 LYS A C 1
ATOM 1453 O O . LYS A 1 193 ? 11.664 -17.797 -3.114 1.00 81.06 193 LYS A O 1
ATOM 1458 N N . ASP A 1 194 ? 12.251 -18.980 -4.937 1.00 79.81 194 ASP A N 1
ATOM 1459 C CA . ASP A 1 194 ? 11.099 -19.856 -4.904 1.00 79.81 194 ASP A CA 1
ATOM 1460 C C . ASP A 1 194 ? 11.182 -20.872 -3.746 1.00 79.81 194 ASP A C 1
ATOM 1462 O O . ASP A 1 194 ? 12.219 -21.073 -3.100 1.00 79.81 194 ASP A O 1
ATOM 1466 N N . ALA A 1 195 ? 10.044 -21.501 -3.449 1.00 75.44 195 ALA A N 1
ATOM 1467 C CA . ALA A 1 195 ? 9.929 -22.498 -2.386 1.00 75.44 195 ALA A CA 1
ATOM 1468 C C . ALA A 1 195 ? 10.354 -23.912 -2.831 1.00 75.44 195 ALA A C 1
ATOM 1470 O O . ALA A 1 195 ? 10.274 -24.847 -2.031 1.00 75.44 195 ALA A O 1
ATOM 1471 N N . SER A 1 196 ? 10.777 -24.097 -4.089 1.00 73.44 196 SER A N 1
ATOM 1472 C CA . SER A 1 196 ? 11.197 -25.407 -4.589 1.00 73.44 196 SER A CA 1
ATOM 1473 C C . SER A 1 196 ? 12.537 -25.848 -3.993 1.00 73.44 196 SER A C 1
ATOM 1475 O O . SER A 1 196 ? 13.266 -25.086 -3.351 1.00 73.44 196 SER A O 1
ATOM 1477 N N . ALA A 1 197 ? 12.897 -27.110 -4.240 1.00 70.44 197 ALA A N 1
ATOM 1478 C CA . ALA A 1 197 ? 14.194 -27.652 -3.848 1.00 70.44 197 ALA A CA 1
ATOM 1479 C C . ALA A 1 197 ? 15.378 -26.888 -4.477 1.00 70.44 197 ALA A C 1
ATOM 1481 O O . ALA A 1 197 ? 16.457 -26.861 -3.886 1.00 70.44 197 ALA A O 1
ATOM 1482 N N . GLN A 1 198 ? 15.178 -26.261 -5.644 1.00 70.81 198 GLN A N 1
ATOM 1483 C CA . GLN A 1 198 ? 16.233 -25.578 -6.398 1.00 70.81 198 GLN A CA 1
ATOM 1484 C C . GLN A 1 198 ? 16.494 -24.143 -5.918 1.00 70.81 198 GLN A C 1
ATOM 1486 O O . GLN A 1 198 ? 17.613 -23.657 -6.090 1.00 70.81 198 GLN A O 1
ATOM 1491 N N . LYS A 1 199 ? 15.529 -23.514 -5.226 1.00 79.31 199 LYS A N 1
ATOM 1492 C CA . LYS A 1 199 ? 15.699 -22.225 -4.532 1.00 79.31 199 LYS A CA 1
ATOM 1493 C C . LYS A 1 199 ? 16.184 -21.100 -5.461 1.00 79.31 199 LYS A C 1
ATOM 1495 O O . LYS A 1 199 ? 17.103 -20.360 -5.111 1.00 79.31 199 LYS A O 1
ATOM 1500 N N . CYS A 1 200 ? 15.571 -20.985 -6.631 1.00 83.75 200 CYS A N 1
ATOM 1501 C CA . CYS A 1 200 ? 15.945 -20.061 -7.696 1.00 83.75 200 CYS A CA 1
ATOM 1502 C C . CYS A 1 200 ? 15.311 -18.683 -7.497 1.00 83.75 200 CYS A C 1
ATOM 1504 O O . CYS A 1 200 ? 14.135 -18.584 -7.141 1.00 83.75 200 CYS A O 1
ATOM 1506 N N . SER A 1 201 ? 16.040 -17.615 -7.825 1.00 85.44 201 SER A N 1
ATOM 1507 C CA . SER A 1 201 ? 15.450 -16.273 -7.918 1.00 85.44 201 SER A CA 1
ATOM 1508 C C . SER A 1 201 ? 14.567 -16.092 -9.164 1.00 85.44 201 SER A C 1
ATOM 1510 O O . SER A 1 201 ? 13.606 -15.329 -9.130 1.00 85.44 201 SER A O 1
ATOM 1512 N N . ILE A 1 202 ? 14.852 -16.799 -10.261 1.00 85.50 202 ILE A N 1
ATOM 1513 C CA . ILE A 1 202 ? 14.047 -16.777 -11.492 1.00 85.50 202 ILE A CA 1
ATOM 1514 C C . ILE A 1 202 ? 13.717 -18.220 -11.888 1.00 85.50 202 ILE A C 1
ATOM 1516 O O . ILE A 1 202 ? 14.611 -19.063 -11.910 1.00 85.50 202 ILE A O 1
ATOM 1520 N N . VAL A 1 203 ? 12.449 -18.501 -12.186 1.00 83.50 203 VAL A N 1
ATOM 1521 C CA . VAL A 1 203 ? 11.926 -19.826 -12.551 1.00 83.50 203 VAL A CA 1
ATOM 1522 C C . VAL A 1 203 ? 10.983 -19.752 -13.752 1.00 83.50 203 VAL A C 1
ATOM 1524 O O . VAL A 1 203 ? 10.497 -18.685 -14.122 1.00 83.50 203 VAL A O 1
ATOM 1527 N N . GLY A 1 204 ? 10.694 -20.917 -14.331 1.00 80.81 204 GLY A N 1
ATOM 1528 C CA . GLY A 1 204 ? 9.659 -21.098 -15.347 1.00 80.81 204 GLY A CA 1
ATOM 1529 C C . GLY A 1 204 ? 10.158 -21.043 -16.805 1.00 80.81 204 GLY A C 1
ATOM 1530 O O . GLY A 1 204 ? 11.298 -20.661 -17.048 1.00 80.81 204 GLY A O 1
ATOM 1531 N N . PRO A 1 205 ? 9.341 -21.499 -17.780 1.00 79.38 205 PRO A N 1
ATOM 1532 C CA . PRO A 1 205 ? 9.688 -21.655 -19.199 1.00 79.38 205 PRO A CA 1
ATOM 1533 C C . PRO A 1 205 ? 9.619 -20.401 -20.125 1.00 79.38 205 PRO A C 1
ATOM 1535 O O . PRO A 1 205 ? 9.755 -20.575 -21.338 1.00 79.38 205 PRO A O 1
ATOM 1538 N N . GLY A 1 206 ? 9.492 -19.162 -19.625 1.00 77.81 206 GLY A N 1
ATOM 1539 C CA . GLY A 1 206 ? 9.618 -17.935 -20.454 1.00 77.81 206 GLY A CA 1
ATOM 1540 C C . GLY A 1 206 ? 11.050 -17.399 -20.665 1.00 77.81 206 GLY A C 1
ATOM 1541 O O . GLY A 1 206 ? 12.017 -18.011 -20.232 1.00 77.81 206 GLY A O 1
ATOM 1542 N N . VAL A 1 207 ? 11.199 -16.260 -21.357 1.00 82.50 207 VAL A N 1
ATOM 1543 C CA . VAL A 1 207 ? 12.492 -15.752 -21.864 1.00 82.50 207 VAL A CA 1
ATOM 1544 C C . VAL A 1 207 ? 12.877 -14.399 -21.264 1.00 82.50 207 VAL A C 1
ATOM 1546 O O . VAL A 1 207 ? 12.064 -13.481 -21.182 1.00 82.50 207 VAL A O 1
ATOM 1549 N N . LEU A 1 208 ? 14.154 -14.246 -20.903 1.00 84.38 208 LEU A N 1
ATOM 1550 C CA . LEU A 1 208 ? 14.766 -12.935 -20.669 1.00 84.38 208 LEU A CA 1
ATOM 1551 C C . LEU A 1 208 ? 15.429 -12.443 -21.958 1.00 84.38 208 LEU A C 1
ATOM 1553 O O . LEU A 1 208 ? 16.251 -13.145 -22.553 1.00 84.38 208 LEU A O 1
ATOM 1557 N N . GLN A 1 209 ? 15.124 -11.217 -22.364 1.00 86.12 209 GLN A N 1
ATOM 1558 C CA . GLN A 1 209 ? 15.682 -10.595 -23.559 1.00 86.12 209 GLN A CA 1
ATOM 1559 C C . GLN A 1 209 ? 16.364 -9.274 -23.195 1.00 86.12 209 GLN A C 1
ATOM 1561 O O . GLN A 1 209 ? 15.832 -8.472 -22.430 1.00 86.12 209 GLN A O 1
ATOM 1566 N N . LYS A 1 210 ? 17.556 -9.028 -23.754 1.00 85.56 210 LYS A N 1
ATOM 1567 C CA . LYS A 1 210 ? 18.193 -7.718 -23.596 1.00 85.56 210 LYS A CA 1
ATOM 1568 C C . LYS A 1 210 ? 17.406 -6.641 -24.359 1.00 85.56 210 LYS A C 1
ATOM 1570 O O . LYS A 1 210 ? 16.904 -6.928 -25.451 1.00 85.56 210 LYS A O 1
ATOM 1575 N N . PRO A 1 211 ? 17.350 -5.404 -23.849 1.00 82.25 211 PRO A N 1
ATOM 1576 C CA . PRO A 1 211 ? 16.843 -4.264 -24.603 1.00 82.25 211 PRO A CA 1
ATOM 1577 C C . PRO A 1 211 ? 17.581 -4.081 -25.937 1.00 82.25 211 PRO A C 1
ATOM 1579 O O . PRO A 1 211 ? 18.774 -4.371 -26.053 1.00 82.25 211 PRO A O 1
ATOM 1582 N N . THR A 1 212 ? 16.882 -3.563 -26.949 1.00 83.62 212 THR A N 1
ATOM 1583 C CA . THR A 1 212 ? 17.488 -3.165 -28.236 1.00 83.62 212 THR A CA 1
ATOM 1584 C C . THR A 1 212 ? 18.384 -1.932 -28.102 1.00 83.62 212 THR A C 1
ATOM 1586 O O . THR A 1 212 ? 19.252 -1.707 -28.939 1.00 83.62 212 THR A O 1
ATOM 1589 N N . SER A 1 213 ? 18.185 -1.150 -27.043 1.00 83.00 213 SER A N 1
ATOM 1590 C CA . SER A 1 213 ? 18.986 0.009 -26.656 1.00 83.00 213 SER A CA 1
ATOM 1591 C C . SER A 1 213 ? 18.958 0.144 -25.137 1.00 83.00 213 SER A C 1
ATOM 1593 O O . SER A 1 213 ? 17.891 -0.008 -24.542 1.00 83.00 213 SER A O 1
ATOM 1595 N N . PHE A 1 214 ? 20.098 0.454 -24.526 1.00 80.38 214 PHE A N 1
ATOM 1596 C CA . PHE A 1 214 ? 20.190 0.735 -23.093 1.00 80.38 214 PHE A CA 1
ATOM 1597 C C . PHE A 1 214 ? 20.026 2.225 -22.815 1.00 80.38 214 PHE A C 1
ATOM 1599 O O . PHE A 1 214 ? 20.355 3.067 -23.651 1.00 80.38 214 PHE A O 1
ATOM 1606 N N . HIS A 1 215 ? 19.554 2.549 -21.614 1.00 75.00 215 HIS A N 1
ATOM 1607 C CA . HIS A 1 215 ? 19.493 3.936 -21.157 1.00 75.00 215 HIS A CA 1
ATOM 1608 C C . HIS A 1 215 ? 20.876 4.508 -20.838 1.00 75.00 215 HIS A C 1
ATOM 1610 O O . HIS A 1 215 ? 21.081 5.712 -20.969 1.00 75.00 215 HIS A O 1
ATOM 1616 N N . ASP A 1 216 ? 21.805 3.666 -20.386 1.00 78.56 216 ASP A N 1
ATOM 1617 C CA . ASP A 1 216 ? 23.218 4.015 -20.272 1.00 78.56 216 ASP A CA 1
ATOM 1618 C C . ASP A 1 216 ? 23.920 3.655 -21.594 1.00 78.56 216 ASP A C 1
ATOM 1620 O O . ASP A 1 216 ? 24.007 2.469 -21.916 1.00 78.56 216 ASP A O 1
ATOM 1624 N N . PRO A 1 217 ? 24.437 4.632 -22.364 1.00 79.94 217 PRO A N 1
ATOM 1625 C CA . PRO A 1 217 ? 25.121 4.360 -23.628 1.00 79.94 217 PRO A CA 1
ATOM 1626 C C . PRO A 1 217 ? 26.374 3.487 -23.479 1.00 79.94 217 PRO A C 1
ATOM 1628 O O . PRO A 1 217 ? 26.802 2.869 -24.451 1.00 79.94 217 PRO A O 1
ATOM 1631 N N . ALA A 1 218 ? 26.976 3.440 -22.284 1.00 86.69 218 ALA A N 1
ATOM 1632 C CA . ALA A 1 218 ? 28.126 2.585 -21.998 1.00 86.69 218 ALA A CA 1
ATOM 1633 C C . ALA A 1 218 ? 27.720 1.137 -21.670 1.00 86.69 218 ALA A C 1
ATOM 1635 O O . ALA A 1 218 ? 28.554 0.229 -21.712 1.00 86.69 218 ALA A O 1
ATOM 1636 N N . GLN A 1 219 ? 26.447 0.901 -21.344 1.00 86.75 219 GLN A N 1
ATOM 1637 C CA . GLN A 1 219 ? 25.934 -0.426 -21.048 1.00 86.75 219 GLN A CA 1
ATOM 1638 C C . GLN A 1 219 ? 25.701 -1.201 -22.349 1.00 86.75 219 GLN A C 1
ATOM 1640 O O . GLN A 1 219 ? 25.016 -0.748 -23.261 1.00 86.75 219 GLN A O 1
ATOM 1645 N N . THR A 1 220 ? 26.267 -2.404 -22.428 1.00 88.69 220 THR A N 1
ATOM 1646 C CA . THR A 1 220 ? 26.143 -3.294 -23.599 1.00 88.69 220 THR A CA 1
ATOM 1647 C C . THR A 1 220 ? 25.355 -4.572 -23.297 1.00 88.69 220 THR A C 1
ATOM 1649 O O . THR A 1 220 ? 25.020 -5.330 -24.213 1.00 88.69 220 THR A O 1
ATOM 1652 N N . LYS A 1 221 ? 25.031 -4.801 -22.018 1.00 89.00 221 LYS A N 1
ATOM 1653 C CA . LYS A 1 221 ? 24.386 -6.004 -21.481 1.00 89.00 221 LYS A CA 1
ATOM 1654 C C . LYS A 1 221 ? 23.406 -5.657 -20.369 1.00 89.00 221 LYS A C 1
ATOM 1656 O O . LYS A 1 221 ? 23.631 -4.704 -19.631 1.00 89.00 221 LYS A O 1
ATOM 1661 N N . ALA A 1 222 ? 22.342 -6.438 -20.216 1.00 87.56 222 ALA A N 1
ATOM 1662 C CA . ALA A 1 222 ? 21.391 -6.268 -19.120 1.00 87.56 222 ALA A CA 1
ATOM 1663 C C . ALA A 1 222 ? 21.977 -6.794 -17.798 1.00 87.56 222 ALA A C 1
ATOM 1665 O O . ALA A 1 222 ? 22.594 -7.858 -17.770 1.00 87.56 222 ALA A O 1
ATOM 1666 N N . LYS A 1 223 ? 21.795 -6.055 -16.703 1.00 88.75 223 LYS A N 1
ATOM 1667 C CA . LYS A 1 223 ? 22.324 -6.419 -15.380 1.00 88.75 223 LYS A CA 1
ATOM 1668 C C . LYS A 1 223 ? 21.335 -7.323 -14.651 1.00 88.75 223 LYS A C 1
ATOM 1670 O O . LYS A 1 223 ? 20.166 -6.974 -14.530 1.00 88.75 223 LYS A O 1
ATOM 1675 N N . LEU A 1 224 ? 21.789 -8.463 -14.143 1.00 88.19 224 LEU A N 1
ATOM 1676 C CA . LEU A 1 224 ? 20.990 -9.366 -13.312 1.00 88.19 224 LEU A CA 1
ATOM 1677 C C . LEU A 1 224 ? 21.639 -9.474 -11.929 1.00 88.19 224 LEU A C 1
ATOM 1679 O O . LEU A 1 224 ? 22.728 -10.024 -11.813 1.00 88.19 224 LEU A O 1
ATOM 1683 N N . SER A 1 225 ? 20.977 -8.979 -10.885 1.00 89.25 225 SER A N 1
ATOM 1684 C CA . SER A 1 225 ? 21.418 -9.086 -9.487 1.00 89.25 225 SER A CA 1
ATOM 1685 C C . SER A 1 225 ? 20.488 -10.026 -8.729 1.00 89.25 225 SER A C 1
ATOM 1687 O O . SER A 1 225 ? 19.333 -9.691 -8.478 1.00 89.25 225 SER A O 1
ATOM 1689 N N . LEU A 1 226 ? 20.966 -11.213 -8.372 1.00 87.50 226 LEU A N 1
ATOM 1690 C CA . LEU A 1 226 ? 20.138 -12.286 -7.823 1.00 87.50 226 LEU A CA 1
ATOM 1691 C C . LEU A 1 226 ? 20.630 -12.666 -6.427 1.00 87.50 226 LEU A C 1
ATOM 1693 O O . LEU A 1 226 ? 21.800 -13.001 -6.251 1.00 87.50 226 LEU A O 1
ATOM 1697 N N . GLY A 1 227 ? 19.739 -12.652 -5.440 1.00 83.06 227 GLY A N 1
ATOM 1698 C CA . GLY A 1 227 ? 20.046 -12.992 -4.051 1.00 83.06 227 GLY A CA 1
ATOM 1699 C C . GLY A 1 227 ? 20.266 -14.489 -3.842 1.00 83.06 227 GLY A C 1
ATOM 1700 O O . GLY A 1 227 ? 20.995 -14.877 -2.931 1.00 83.06 227 GLY A O 1
ATOM 1701 N N . PHE A 1 228 ? 19.707 -15.337 -4.714 1.00 80.31 228 PHE A N 1
ATOM 1702 C CA . PHE A 1 228 ? 19.893 -16.786 -4.672 1.00 80.31 228 PHE A CA 1
ATOM 1703 C C . PHE A 1 228 ? 20.168 -17.377 -6.063 1.00 80.31 228 PHE A C 1
ATOM 1705 O O . PHE A 1 228 ? 19.541 -17.005 -7.048 1.00 80.31 228 PHE A O 1
ATOM 1712 N N . ASN A 1 229 ? 21.137 -18.297 -6.082 1.00 66.75 229 ASN A N 1
ATOM 1713 C CA . ASN A 1 229 ? 21.603 -19.226 -7.116 1.00 66.75 229 ASN A CA 1
ATOM 1714 C C . ASN A 1 229 ? 21.012 -19.110 -8.539 1.00 66.75 229 ASN A C 1
ATOM 1716 O O . ASN A 1 229 ? 19.800 -19.167 -8.747 1.00 66.75 229 ASN A O 1
ATOM 1720 N N . ASN A 1 230 ? 21.907 -19.102 -9.536 1.00 61.25 230 ASN A N 1
ATOM 1721 C CA . ASN A 1 230 ? 21.586 -19.247 -10.958 1.00 61.25 230 ASN A CA 1
ATOM 1722 C C . ASN A 1 230 ? 21.089 -20.666 -11.236 1.00 61.25 230 ASN A C 1
ATOM 1724 O O . ASN A 1 230 ? 21.854 -21.518 -11.693 1.00 61.25 230 ASN A O 1
ATOM 1728 N N . CYS A 1 231 ? 19.810 -20.941 -11.006 1.00 59.75 231 CYS A N 1
ATOM 1729 C CA . CYS A 1 231 ? 19.196 -22.071 -11.682 1.00 59.75 231 CYS A CA 1
ATOM 1730 C C . CYS A 1 231 ? 19.477 -21.902 -13.172 1.00 59.75 231 CYS A C 1
ATOM 1732 O O . CYS A 1 231 ? 19.204 -20.846 -13.742 1.00 59.75 231 CYS A O 1
ATOM 1734 N N . ILE A 1 232 ? 20.187 -22.883 -13.734 1.00 50.38 232 ILE A N 1
ATOM 1735 C CA . ILE A 1 232 ? 20.762 -22.881 -15.083 1.00 50.38 232 ILE A CA 1
ATOM 1736 C C . ILE A 1 232 ? 19.605 -22.987 -16.078 1.00 50.38 232 ILE A C 1
ATOM 1738 O O . ILE A 1 232 ? 19.317 -24.055 -16.607 1.00 50.38 232 ILE A O 1
ATOM 1742 N N . ASN A 1 233 ? 18.887 -21.872 -16.178 1.00 50.94 233 ASN A N 1
ATOM 1743 C CA . ASN A 1 233 ? 17.747 -21.483 -16.991 1.00 50.94 233 ASN A CA 1
ATOM 1744 C C . ASN A 1 233 ? 16.918 -20.487 -16.142 1.00 50.94 233 ASN A C 1
ATOM 1746 O O . ASN A 1 233 ? 16.185 -20.913 -15.253 1.00 50.94 233 ASN A O 1
ATOM 1750 N N . PRO A 1 234 ? 16.830 -19.204 -16.509 1.00 48.75 234 PRO A N 1
ATOM 1751 C CA . PRO A 1 234 ? 15.721 -18.815 -17.335 1.00 48.75 234 PRO A CA 1
ATOM 1752 C C . PRO A 1 234 ? 15.931 -19.421 -18.738 1.00 48.75 234 PRO A C 1
ATOM 1754 O O . PRO A 1 234 ? 17.034 -19.368 -19.288 1.00 48.75 234 PRO A O 1
ATOM 1757 N N . PRO A 1 235 ? 14.905 -20.027 -19.326 1.00 48.09 235 PRO A N 1
ATOM 1758 C CA . PRO A 1 235 ? 14.892 -20.420 -20.725 1.00 48.09 235 PRO A CA 1
ATOM 1759 C C . PRO A 1 235 ? 15.335 -19.252 -21.600 1.00 48.09 235 PRO A C 1
ATOM 1761 O O . PRO A 1 235 ? 14.889 -18.119 -21.446 1.00 48.09 235 PRO A O 1
ATOM 1764 N N . GLY A 1 236 ? 16.216 -19.537 -22.552 1.00 46.97 236 GLY A N 1
ATOM 1765 C CA . GLY A 1 236 ? 16.423 -18.652 -23.694 1.00 46.97 236 GLY A CA 1
ATOM 1766 C C . GLY A 1 236 ? 17.678 -17.784 -23.705 1.00 46.97 236 GLY A C 1
ATOM 1767 O O . GLY A 1 236 ? 17.828 -17.028 -24.660 1.00 46.97 236 GLY A O 1
ATOM 1768 N N . ASN A 1 237 ? 18.629 -17.895 -22.768 1.00 47.94 237 ASN A N 1
ATOM 1769 C CA . ASN A 1 237 ? 19.958 -17.327 -23.044 1.00 47.94 237 ASN A CA 1
ATOM 1770 C C . ASN A 1 237 ? 21.120 -18.102 -22.414 1.00 47.94 237 ASN A C 1
ATOM 1772 O O . ASN A 1 237 ? 21.663 -17.742 -21.376 1.00 47.94 237 ASN A O 1
ATOM 1776 N N . TYR A 1 238 ? 21.553 -19.149 -23.117 1.00 51.94 238 TYR A N 1
ATOM 1777 C CA . TYR A 1 238 ? 22.731 -19.968 -22.799 1.00 51.94 238 TYR A CA 1
ATOM 1778 C C . TYR A 1 238 ? 24.073 -19.244 -23.006 1.00 51.94 238 TYR A C 1
ATOM 1780 O O . TYR A 1 238 ? 25.125 -19.878 -22.987 1.00 51.94 238 TYR A O 1
ATOM 1788 N N . THR A 1 239 ? 24.066 -17.927 -23.236 1.00 55.97 239 THR A N 1
ATOM 1789 C CA . THR A 1 239 ? 25.290 -17.163 -23.480 1.00 55.97 239 THR A CA 1
ATOM 1790 C C . THR A 1 239 ? 25.319 -15.901 -22.620 1.00 55.97 239 THR A C 1
ATOM 1792 O O . THR A 1 239 ? 24.454 -15.033 -22.733 1.00 55.97 239 THR A O 1
ATOM 1795 N N . ASN A 1 240 ? 26.378 -15.745 -21.818 1.00 62.00 240 ASN A N 1
ATOM 1796 C CA . ASN A 1 240 ? 26.705 -14.537 -21.032 1.00 62.00 240 ASN A CA 1
ATOM 1797 C C . ASN A 1 240 ? 27.000 -13.295 -21.913 1.00 62.00 240 ASN A C 1
ATOM 1799 O O . ASN A 1 240 ? 27.599 -12.312 -21.469 1.00 62.00 240 ASN A O 1
ATOM 1803 N N . SER A 1 241 ? 26.646 -13.349 -23.198 1.00 74.38 241 SER A N 1
ATOM 1804 C CA . SER A 1 241 ? 26.882 -12.301 -24.187 1.00 74.38 241 SER A CA 1
ATOM 1805 C C . SER A 1 241 ? 25.917 -11.126 -24.023 1.00 74.38 241 SER A C 1
ATOM 1807 O O . SER A 1 241 ? 26.290 -9.999 -24.327 1.00 74.38 241 SER A O 1
ATOM 1809 N N . ASN A 1 242 ? 24.708 -11.372 -23.504 1.00 82.62 242 ASN A N 1
ATOM 1810 C CA . ASN A 1 242 ? 23.642 -10.372 -23.391 1.00 82.62 242 ASN A CA 1
ATOM 1811 C C . ASN A 1 242 ? 23.359 -9.912 -21.952 1.00 82.62 242 ASN A C 1
ATOM 1813 O O . ASN A 1 242 ? 22.663 -8.911 -21.772 1.00 82.62 242 ASN A O 1
ATOM 1817 N N . PHE A 1 243 ? 23.892 -10.618 -20.950 1.00 85.31 243 PHE A N 1
ATOM 1818 C CA . PHE A 1 243 ? 23.626 -10.366 -19.534 1.00 85.31 243 PHE A CA 1
ATOM 1819 C C . PHE A 1 243 ? 24.915 -10.335 -18.713 1.00 85.31 243 PHE A C 1
ATOM 1821 O O . PHE A 1 243 ? 25.783 -11.191 -18.892 1.00 85.31 243 PHE A O 1
ATOM 1828 N N . ASP A 1 244 ? 24.997 -9.382 -17.788 1.00 86.50 244 ASP A N 1
ATOM 1829 C CA . ASP A 1 244 ? 25.980 -9.356 -16.708 1.00 86.50 244 ASP A CA 1
ATOM 1830 C C . ASP A 1 244 ? 25.297 -9.849 -15.433 1.00 86.50 244 ASP A C 1
ATOM 1832 O O . ASP A 1 244 ? 24.427 -9.176 -14.879 1.00 86.50 244 ASP A O 1
ATOM 1836 N N . VAL A 1 245 ? 25.654 -11.060 -15.002 1.00 85.38 245 VAL A N 1
ATOM 1837 C CA . VAL A 1 245 ? 24.952 -11.771 -13.927 1.00 85.38 245 VAL A CA 1
ATOM 1838 C C . VAL A 1 245 ? 25.780 -11.771 -12.650 1.00 85.38 245 VAL A C 1
ATOM 1840 O O . VAL A 1 245 ? 26.860 -12.356 -12.602 1.00 85.38 245 VAL A O 1
ATOM 1843 N N . LEU A 1 246 ? 25.235 -11.163 -11.600 1.00 83.00 246 LEU A N 1
ATOM 1844 C CA . LEU A 1 246 ? 25.723 -11.224 -10.230 1.00 83.00 246 LEU A CA 1
ATOM 1845 C C . LEU A 1 246 ? 24.766 -12.095 -9.408 1.00 83.00 246 LEU A C 1
ATOM 1847 O O . LEU A 1 246 ? 23.709 -11.642 -8.976 1.00 83.00 246 LEU A O 1
ATOM 1851 N N . ALA A 1 247 ? 25.126 -13.362 -9.223 1.00 80.25 247 ALA A N 1
ATOM 1852 C CA . ALA A 1 247 ? 24.324 -14.324 -8.473 1.00 80.25 247 ALA A CA 1
ATOM 1853 C C . ALA A 1 247 ? 24.803 -14.475 -7.025 1.00 80.25 247 ALA A C 1
ATOM 1855 O O . ALA A 1 247 ? 25.988 -14.310 -6.737 1.00 80.25 247 ALA A O 1
ATOM 1856 N N . ASN A 1 248 ? 23.888 -14.881 -6.140 1.00 81.69 248 ASN A N 1
ATOM 1857 C CA . ASN A 1 248 ? 24.114 -15.027 -4.697 1.00 81.69 248 ASN A CA 1
ATOM 1858 C C . ASN A 1 248 ? 24.575 -13.725 -4.017 1.00 81.69 248 ASN A C 1
ATOM 1860 O O . ASN A 1 248 ? 25.413 -13.746 -3.112 1.00 81.69 248 ASN A O 1
ATOM 1864 N N . ASP A 1 249 ? 24.041 -12.587 -4.456 1.00 82.19 249 ASP A N 1
ATOM 1865 C CA . ASP A 1 249 ? 24.367 -11.292 -3.873 1.00 82.19 249 ASP A CA 1
ATOM 1866 C C . ASP A 1 249 ? 23.694 -11.129 -2.501 1.00 82.19 249 ASP A C 1
ATOM 1868 O O . ASP A 1 249 ? 22.511 -10.809 -2.375 1.00 82.19 249 ASP A O 1
ATOM 1872 N N . THR 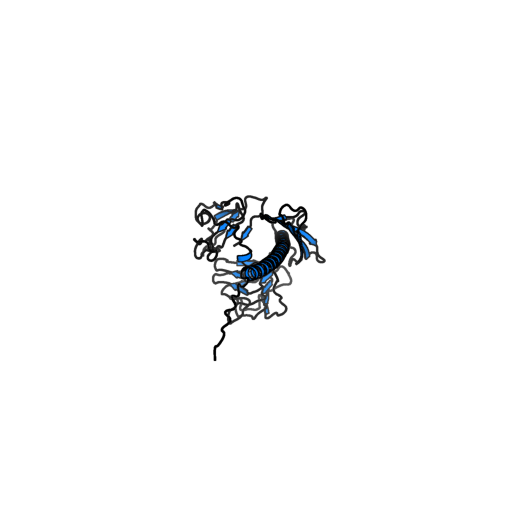A 1 250 ? 24.483 -11.343 -1.449 1.00 82.25 250 THR A N 1
ATOM 1873 C CA . THR A 1 250 ? 24.045 -11.219 -0.050 1.00 82.25 250 THR A CA 1
ATOM 1874 C C . THR A 1 250 ? 23.854 -9.770 0.404 1.00 82.25 250 THR A C 1
ATOM 1876 O O . THR A 1 250 ? 23.327 -9.538 1.494 1.00 82.25 250 THR A O 1
ATOM 1879 N N . SER A 1 251 ? 24.262 -8.786 -0.406 1.00 84.69 251 SER A N 1
ATOM 1880 C CA . SER A 1 251 ? 24.071 -7.366 -0.103 1.00 84.69 251 SER A CA 1
ATOM 1881 C C . SER A 1 251 ? 22.661 -6.870 -0.439 1.00 84.69 251 SER A C 1
ATOM 1883 O O . SER A 1 251 ? 22.249 -5.813 0.053 1.00 84.69 251 SER A O 1
ATOM 1885 N N . LEU A 1 252 ? 21.895 -7.642 -1.219 1.00 83.31 252 LEU A N 1
ATOM 1886 C CA . LEU A 1 252 ? 20.517 -7.322 -1.572 1.00 83.31 252 LEU A CA 1
ATOM 1887 C C . LEU A 1 252 ? 19.619 -7.379 -0.333 1.00 83.31 252 LEU A C 1
ATOM 1889 O O . LEU A 1 252 ? 19.525 -8.392 0.359 1.00 83.31 252 LEU A O 1
ATOM 1893 N N . ARG A 1 253 ? 18.933 -6.270 -0.047 1.00 79.75 253 ARG A N 1
ATOM 1894 C CA . ARG A 1 253 ? 18.023 -6.153 1.100 1.00 79.75 253 ARG A CA 1
ATOM 1895 C C . ARG A 1 253 ? 16.588 -6.076 0.619 1.00 79.75 253 ARG A C 1
ATOM 1897 O O . ARG A 1 253 ? 16.318 -5.148 -0.133 1.00 79.75 253 ARG A O 1
ATOM 1904 N N . PRO A 1 254 ? 15.672 -6.941 1.086 1.00 77.25 254 PRO A N 1
ATOM 1905 C CA . PRO A 1 254 ? 14.282 -6.880 0.665 1.00 77.25 254 PRO A CA 1
ATOM 1906 C C . PRO A 1 254 ? 13.685 -5.524 1.031 1.00 77.25 254 PRO A C 1
ATOM 1908 O O . PRO A 1 254 ? 13.930 -4.980 2.114 1.00 77.25 254 PRO A O 1
ATOM 1911 N N . ILE A 1 255 ? 12.871 -4.987 0.132 1.00 68.12 255 ILE A N 1
ATOM 1912 C CA . ILE A 1 255 ? 12.158 -3.742 0.371 1.00 68.12 255 ILE A CA 1
ATOM 1913 C C . ILE A 1 255 ? 11.109 -4.005 1.443 1.00 68.12 255 ILE A C 1
ATOM 1915 O O . ILE A 1 255 ? 10.165 -4.779 1.249 1.00 68.12 255 ILE A O 1
ATOM 1919 N N . GLN A 1 256 ? 11.271 -3.335 2.583 1.00 50.56 256 GLN A N 1
ATOM 1920 C CA . GLN A 1 256 ? 10.289 -3.318 3.657 1.00 50.56 256 GLN A CA 1
ATOM 1921 C C . GLN A 1 256 ? 9.126 -2.399 3.267 1.00 50.56 256 GLN A C 1
ATOM 1923 O O . GLN A 1 256 ? 9.053 -1.248 3.680 1.00 50.56 256 GLN A O 1
ATOM 1928 N N . SER A 1 257 ? 8.213 -2.913 2.446 1.00 46.66 257 SER A N 1
ATOM 1929 C CA . SER A 1 257 ? 6.880 -2.336 2.260 1.00 46.66 257 SER A CA 1
ATOM 1930 C C . SER A 1 257 ? 5.877 -3.184 3.050 1.00 46.66 257 SER A C 1
ATOM 1932 O O . SER A 1 257 ? 5.902 -4.416 2.996 1.00 46.66 257 SER A O 1
ATOM 1934 N N . LEU A 1 258 ? 5.050 -2.549 3.878 1.00 41.22 258 LEU A N 1
ATOM 1935 C CA . LEU A 1 258 ? 4.199 -3.194 4.883 1.00 41.22 258 LEU A CA 1
ATOM 1936 C C . LEU A 1 258 ? 3.165 -4.119 4.230 1.00 41.22 258 LEU A C 1
ATOM 1938 O O . LEU A 1 258 ? 2.517 -3.774 3.249 1.00 41.22 258 LEU A O 1
ATOM 1942 N N . ARG A 1 259 ? 3.063 -5.363 4.711 1.00 40.44 259 ARG A N 1
ATOM 1943 C CA . ARG A 1 259 ? 2.053 -6.338 4.256 1.00 40.44 259 ARG A CA 1
ATOM 1944 C C . ARG A 1 259 ? 0.725 -5.865 4.794 1.00 40.44 259 ARG A C 1
ATOM 1946 O O . ARG A 1 259 ? 0.573 -5.876 6.009 1.00 40.44 259 ARG A O 1
ATOM 1953 N N . ILE A 1 260 ? -0.212 -5.511 3.924 1.00 42.16 260 ILE A N 1
ATOM 1954 C CA . ILE A 1 260 ? -1.612 -5.442 4.327 1.00 42.16 260 ILE A CA 1
ATOM 1955 C C . ILE A 1 260 ? -2.222 -6.786 3.921 1.00 42.16 260 ILE A C 1
ATOM 1957 O O . ILE A 1 260 ? -2.464 -7.010 2.737 1.00 42.16 260 ILE A O 1
ATOM 1961 N N . PRO A 1 261 ? -2.335 -7.763 4.838 1.00 42.72 261 PRO A N 1
ATOM 1962 C CA . PRO A 1 261 ? -2.994 -9.022 4.529 1.00 42.72 261 PRO A CA 1
ATOM 1963 C C . PRO A 1 261 ? -4.463 -8.778 4.150 1.00 42.72 261 PRO A C 1
ATOM 1965 O O . PRO A 1 261 ? -5.080 -7.818 4.598 1.00 42.72 261 PRO A O 1
ATOM 1968 N N . TRP A 1 262 ? -5.012 -9.661 3.315 1.00 41.53 262 TRP A N 1
ATOM 1969 C CA . TRP A 1 262 ? -6.356 -9.561 2.726 1.00 41.53 262 TRP A CA 1
ATOM 1970 C C . TRP A 1 262 ? -7.462 -9.259 3.755 1.00 41.53 262 TRP A C 1
ATOM 1972 O O . TRP A 1 262 ? -8.304 -8.388 3.559 1.00 41.53 262 TRP A O 1
ATOM 1982 N N . ASN A 1 263 ? -7.377 -9.904 4.919 1.00 47.81 263 ASN A N 1
ATOM 1983 C CA . ASN A 1 263 ? -8.285 -9.725 6.054 1.00 47.81 263 ASN A CA 1
ATOM 1984 C C . ASN A 1 263 ? -8.131 -8.390 6.814 1.00 47.81 263 ASN A C 1
ATOM 1986 O O . ASN A 1 263 ? -8.882 -8.140 7.749 1.00 47.81 263 ASN A O 1
ATOM 1990 N N . GLN A 1 264 ? -7.135 -7.570 6.475 1.00 40.91 264 GLN A N 1
ATOM 1991 C CA . GLN A 1 264 ? -6.944 -6.216 7.005 1.00 40.91 264 GLN A CA 1
ATOM 1992 C C . GLN A 1 264 ? -7.376 -5.128 6.007 1.00 40.91 264 GLN A C 1
ATOM 1994 O O . GLN A 1 264 ? -7.469 -3.970 6.406 1.00 40.91 264 GLN A O 1
ATOM 1999 N N . TYR A 1 265 ? -7.641 -5.481 4.740 1.00 46.53 265 TYR A N 1
ATOM 2000 C CA . TYR A 1 265 ? -8.135 -4.555 3.706 1.00 46.53 265 TYR A CA 1
ATOM 2001 C C . TYR A 1 265 ? -9.669 -4.580 3.584 1.00 46.53 265 TYR A C 1
ATOM 2003 O O . TYR A 1 265 ? -10.295 -3.550 3.328 1.00 46.53 265 TYR A O 1
ATOM 2011 N N . MET A 1 266 ? -10.268 -5.754 3.805 1.00 44.03 266 MET A N 1
ATOM 2012 C CA . MET A 1 266 ? -11.715 -5.971 3.825 1.00 44.03 266 MET A CA 1
ATOM 2013 C C . MET A 1 266 ? -12.226 -5.943 5.269 1.00 44.03 266 MET A C 1
ATOM 2015 O O . MET A 1 266 ? -11.826 -6.772 6.084 1.00 44.03 266 MET A O 1
ATOM 2019 N N . ASP A 1 267 ? -13.103 -4.994 5.585 1.00 54.62 267 ASP A N 1
ATOM 2020 C CA . ASP A 1 267 ? -13.930 -5.021 6.793 1.00 54.62 267 ASP A CA 1
ATOM 2021 C C . ASP A 1 267 ? -15.393 -5.311 6.417 1.00 54.62 267 ASP A C 1
ATOM 2023 O O . ASP A 1 267 ? -15.763 -5.324 5.240 1.00 54.62 267 ASP A O 1
ATOM 2027 N N . ASP A 1 268 ? -16.251 -5.497 7.417 1.00 60.69 268 ASP A N 1
ATOM 2028 C CA . ASP A 1 268 ? -17.678 -5.790 7.220 1.00 60.69 268 ASP A CA 1
ATOM 2029 C C . ASP A 1 268 ? -18.461 -4.630 6.548 1.00 60.69 268 ASP A C 1
ATOM 2031 O O . ASP A 1 268 ? -19.684 -4.702 6.423 1.00 60.69 268 ASP A O 1
ATOM 2035 N N . SER A 1 269 ? -17.795 -3.532 6.143 1.00 60.47 269 SER A N 1
ATOM 2036 C CA . SER A 1 269 ? -18.421 -2.408 5.428 1.00 60.47 269 SER A CA 1
ATOM 2037 C C . SER A 1 269 ? -18.532 -2.613 3.914 1.00 60.47 269 SER A C 1
ATOM 2039 O O . SER A 1 269 ? -19.253 -1.857 3.261 1.00 60.47 269 SER A O 1
ATOM 2041 N N . TYR A 1 270 ? -17.855 -3.614 3.343 1.00 56.34 270 TYR A N 1
ATOM 2042 C CA . TYR A 1 270 ? -18.000 -3.959 1.927 1.00 56.34 270 TYR A CA 1
ATOM 2043 C C . TYR A 1 270 ? -19.329 -4.669 1.675 1.00 56.34 270 TYR A C 1
ATOM 2045 O O . TYR A 1 270 ? -19.652 -5.659 2.332 1.00 56.34 270 TYR A O 1
ATOM 2053 N N . GLN A 1 271 ? -20.094 -4.177 0.699 1.00 63.75 271 GLN A N 1
ATOM 2054 C CA . GLN A 1 271 ? -21.344 -4.817 0.301 1.00 63.75 271 GLN A CA 1
ATOM 2055 C C . GLN A 1 271 ? -21.115 -5.721 -0.918 1.00 63.75 271 GLN A C 1
ATOM 2057 O O . GLN A 1 271 ? -20.437 -5.305 -1.866 1.00 63.75 271 GLN A O 1
ATOM 2062 N N . PRO A 1 272 ? -21.657 -6.953 -0.913 1.00 63.38 272 PRO A N 1
ATOM 2063 C CA . PRO A 1 272 ? -21.625 -7.816 -2.087 1.00 63.38 272 PRO A CA 1
ATOM 2064 C C . PRO A 1 272 ? -22.399 -7.173 -3.239 1.00 63.38 272 PRO A C 1
ATOM 2066 O O . PRO A 1 272 ? -23.385 -6.463 -3.011 1.00 63.38 272 PRO A O 1
ATOM 2069 N N . SER A 1 273 ? -21.982 -7.446 -4.479 1.00 66.94 273 SER A N 1
ATOM 2070 C CA . SER A 1 273 ? -22.762 -6.995 -5.631 1.00 66.94 273 SER A CA 1
ATOM 2071 C C . SER A 1 273 ? -24.200 -7.549 -5.597 1.00 66.94 273 SER A C 1
ATOM 2073 O O . SER A 1 273 ? -24.394 -8.753 -5.441 1.00 66.94 273 SER A O 1
ATOM 2075 N N . VAL A 1 274 ? -25.209 -6.685 -5.784 1.00 68.81 274 VAL A N 1
ATOM 2076 C CA . VAL A 1 274 ? -26.646 -7.023 -5.841 1.00 68.81 274 VAL A CA 1
ATOM 2077 C C . VAL A 1 274 ? -26.941 -7.902 -7.056 1.00 68.81 274 VAL A C 1
ATOM 2079 O O . VAL A 1 274 ? -27.767 -8.807 -6.989 1.00 68.81 274 VAL A O 1
ATOM 2082 N N . SER A 1 275 ? -26.238 -7.654 -8.157 1.00 67.06 275 SER A N 1
ATOM 2083 C CA . SER A 1 275 ? -26.293 -8.417 -9.407 1.00 67.06 275 SER A CA 1
ATOM 2084 C C . SER A 1 275 ? -25.313 -9.597 -9.420 1.00 67.06 275 SER A C 1
ATOM 2086 O O . SER A 1 275 ? -25.238 -10.342 -10.399 1.00 67.06 275 SER A O 1
ATOM 2088 N N . GLY A 1 276 ? -24.530 -9.781 -8.353 1.00 72.00 276 GLY A N 1
ATOM 2089 C CA . GLY A 1 276 ? -23.450 -10.758 -8.314 1.00 72.00 276 GLY A CA 1
ATOM 2090 C C . GLY A 1 276 ? -22.458 -10.523 -9.454 1.00 72.00 276 GLY A C 1
ATOM 2091 O O . GLY A 1 276 ? -21.805 -9.487 -9.527 1.00 72.00 276 GLY A O 1
ATOM 2092 N N . CYS A 1 277 ? -22.347 -11.494 -10.357 1.00 69.00 277 CYS A N 1
ATOM 2093 C CA . CYS A 1 277 ? -21.359 -11.492 -11.437 1.00 69.00 277 CYS A CA 1
ATOM 2094 C C . CYS A 1 277 ? -21.898 -10.975 -12.774 1.00 69.00 277 CYS A C 1
ATOM 2096 O O . CYS A 1 277 ? -21.120 -10.810 -13.714 1.00 69.00 277 CYS A O 1
ATOM 2098 N N . SER A 1 278 ? -23.208 -10.724 -12.892 1.00 72.31 278 SER A N 1
ATOM 2099 C CA . SER A 1 278 ? -23.807 -10.332 -14.173 1.00 72.31 278 SER A CA 1
ATOM 2100 C C . SER A 1 278 ? -23.307 -8.971 -14.658 1.00 72.31 278 SER A C 1
ATOM 2102 O O . SER A 1 278 ? -23.210 -8.770 -15.865 1.00 72.31 278 SER A O 1
ATOM 2104 N N . ASP A 1 279 ? -22.903 -8.073 -13.753 1.00 71.81 279 ASP A N 1
ATOM 2105 C CA . ASP A 1 279 ? -22.277 -6.782 -14.105 1.00 71.81 279 ASP A CA 1
ATOM 2106 C C . ASP A 1 279 ? -21.011 -6.957 -14.950 1.00 71.81 279 ASP A C 1
ATOM 2108 O O . ASP A 1 279 ? -20.664 -6.104 -15.769 1.00 71.81 279 ASP A O 1
ATOM 2112 N N . TRP A 1 280 ? -20.318 -8.077 -14.735 1.00 67.50 280 TRP A N 1
ATOM 2113 C CA . TRP A 1 280 ? -19.077 -8.404 -15.416 1.00 67.50 280 TRP A CA 1
ATOM 2114 C C . TRP A 1 280 ? -19.287 -9.243 -16.648 1.00 67.50 280 TRP A C 1
ATOM 2116 O O . TRP A 1 280 ? -18.472 -9.128 -17.547 1.00 67.50 280 TRP A O 1
ATOM 2126 N N . THR A 1 281 ? -20.310 -10.093 -16.703 1.00 66.38 281 THR A N 1
ATOM 2127 C CA . THR A 1 281 ? -20.453 -11.106 -17.761 1.00 66.38 281 THR A CA 1
ATOM 2128 C C . THR A 1 281 ? -21.557 -10.792 -18.762 1.00 66.38 281 THR A C 1
ATOM 2130 O O . THR A 1 281 ? -21.536 -11.319 -19.873 1.00 66.38 281 THR A O 1
ATOM 2133 N N . THR A 1 282 ? -22.495 -9.910 -18.414 1.00 65.38 282 THR A N 1
ATOM 2134 C CA . THR A 1 282 ? -23.637 -9.550 -19.262 1.00 65.38 282 THR A CA 1
ATOM 2135 C C . THR A 1 282 ? -23.538 -8.100 -19.739 1.00 65.38 282 THR A C 1
ATOM 2137 O O . THR A 1 282 ? -23.034 -7.226 -19.037 1.00 65.38 282 THR A O 1
ATOM 2140 N N . GLY A 1 283 ? -23.984 -7.841 -20.971 1.00 70.25 283 GLY A N 1
ATOM 2141 C CA . GLY A 1 283 ? -23.930 -6.519 -21.605 1.00 70.25 283 GLY A CA 1
ATOM 2142 C C . GLY A 1 283 ? -22.977 -6.436 -22.801 1.00 70.25 283 GLY A C 1
ATOM 2143 O O . GLY A 1 283 ? -22.193 -7.351 -23.064 1.00 70.25 283 GLY A O 1
ATOM 2144 N N . GLY A 1 284 ? -23.087 -5.330 -23.544 1.00 77.31 284 GLY A N 1
ATOM 2145 C CA . GLY A 1 284 ? -22.277 -5.049 -24.734 1.00 77.31 284 GLY A CA 1
ATOM 2146 C C . GLY A 1 284 ? -20.818 -4.697 -24.419 1.00 77.31 284 GLY A C 1
ATOM 2147 O O . GLY A 1 284 ? -20.325 -4.926 -23.316 1.00 77.31 284 GLY A O 1
ATOM 2148 N N . SER A 1 285 ? -20.130 -4.088 -25.388 1.00 80.44 285 SER A N 1
ATOM 2149 C CA . SER A 1 285 ? -18.729 -3.651 -25.258 1.00 80.44 285 SER A CA 1
ATOM 2150 C C . SER A 1 285 ? -18.503 -2.588 -24.181 1.00 80.44 285 SER A C 1
ATOM 2152 O O . SER A 1 285 ? -17.364 -2.360 -23.798 1.00 80.44 285 SER A O 1
ATOM 2154 N N . THR A 1 286 ? -19.559 -1.964 -23.657 1.00 81.38 286 THR A N 1
ATOM 2155 C CA . THR A 1 286 ? -19.496 -1.087 -22.485 1.00 81.38 286 THR A CA 1
ATOM 2156 C C . THR A 1 286 ? -20.360 -1.670 -21.376 1.00 81.38 286 THR A C 1
ATOM 2158 O O . THR A 1 286 ? -21.577 -1.787 -21.526 1.00 81.38 286 THR A O 1
ATOM 2161 N N . ARG A 1 287 ? -19.735 -1.991 -20.245 1.00 81.62 287 ARG A N 1
ATOM 2162 C CA . ARG A 1 287 ? -20.365 -2.521 -19.036 1.00 81.62 287 ARG A CA 1
ATOM 2163 C C . ARG A 1 287 ? -20.336 -1.454 -17.951 1.00 81.62 287 ARG A C 1
ATOM 2165 O O . ARG A 1 287 ? -19.308 -0.829 -17.696 1.00 81.62 287 ARG A O 1
ATOM 2172 N N . GLN A 1 288 ? -21.487 -1.195 -17.345 1.00 77.75 288 GLN A N 1
ATOM 2173 C CA . GLN A 1 288 ? -21.599 -0.251 -16.237 1.00 77.75 288 GLN A CA 1
ATOM 2174 C C . GLN A 1 288 ? -21.458 -1.043 -14.949 1.00 77.75 288 GLN A C 1
ATOM 2176 O O . GLN A 1 288 ? -22.307 -1.882 -14.674 1.00 77.75 288 GLN A O 1
ATOM 2181 N N . ILE A 1 289 ? -20.420 -0.760 -14.166 1.00 74.06 289 ILE A N 1
ATOM 2182 C CA . ILE A 1 289 ? -20.306 -1.328 -12.829 1.00 74.06 289 ILE A CA 1
ATOM 2183 C C . ILE A 1 289 ? -21.160 -0.460 -11.895 1.00 74.06 289 ILE A C 1
ATOM 2185 O O . ILE A 1 289 ? -20.817 0.715 -11.683 1.00 74.06 289 ILE A O 1
ATOM 2189 N N . PRO A 1 290 ? -22.318 -0.961 -11.419 1.00 66.31 290 PRO A N 1
ATOM 2190 C CA . PRO A 1 290 ? -23.228 -0.167 -10.612 1.00 66.31 290 PRO A CA 1
ATOM 2191 C C . PRO A 1 290 ? -22.578 0.177 -9.272 1.00 66.31 290 PRO A C 1
ATOM 2193 O O . PRO A 1 290 ? -21.790 -0.583 -8.720 1.00 66.31 290 PRO A O 1
ATOM 2196 N N . ARG A 1 291 ? -22.935 1.343 -8.732 1.00 66.75 291 ARG A N 1
ATOM 2197 C CA . ARG A 1 291 ? -22.623 1.682 -7.344 1.00 66.75 291 ARG A CA 1
ATOM 2198 C C . ARG A 1 291 ? -23.685 1.043 -6.466 1.00 66.75 291 ARG A C 1
ATOM 2200 O O . ARG A 1 291 ? -24.871 1.304 -6.677 1.00 66.75 291 ARG A O 1
ATOM 2207 N N . ILE A 1 292 ? -23.272 0.244 -5.494 1.00 60.94 292 ILE A N 1
ATOM 2208 C CA . ILE A 1 292 ? -24.209 -0.397 -4.575 1.00 60.94 292 ILE A CA 1
ATOM 2209 C C . ILE A 1 292 ? -24.217 0.350 -3.249 1.00 60.94 292 ILE A C 1
ATOM 2211 O O . ILE A 1 292 ? -23.186 0.573 -2.622 1.00 60.94 292 ILE A O 1
ATOM 2215 N N . GLY A 1 293 ? -25.416 0.770 -2.846 1.00 62.19 293 GLY A N 1
ATOM 2216 C CA . GLY A 1 293 ? -25.637 1.505 -1.608 1.00 62.19 293 GLY A CA 1
ATOM 2217 C C . GLY A 1 293 ? -25.079 2.934 -1.609 1.00 62.19 293 GLY A C 1
ATOM 2218 O O . GLY A 1 293 ? -24.779 3.541 -2.639 1.00 62.19 293 GLY A O 1
ATOM 2219 N N . ASN A 1 294 ? -24.978 3.498 -0.404 1.00 54.06 294 ASN A N 1
ATOM 2220 C CA . ASN A 1 294 ? -24.626 4.904 -0.192 1.00 54.06 294 ASN A CA 1
ATOM 2221 C C . ASN A 1 294 ? -23.111 5.135 -0.047 1.00 54.06 294 ASN A C 1
ATOM 2223 O O . ASN A 1 294 ? -22.661 6.284 -0.064 1.00 54.06 294 ASN A O 1
ATOM 2227 N N . GLU A 1 295 ? -22.301 4.080 0.046 1.00 51.75 295 GLU A N 1
ATOM 2228 C CA . GLU A 1 295 ? -20.875 4.163 0.379 1.00 51.75 295 GLU A CA 1
ATOM 2229 C C . GLU A 1 295 ? -19.997 3.478 -0.676 1.00 51.75 295 GLU A C 1
ATOM 2231 O O . GLU A 1 295 ? -20.434 2.584 -1.385 1.00 51.75 295 GLU A O 1
ATOM 2236 N N . LYS A 1 296 ? -18.777 4.001 -0.840 1.00 53.38 296 LYS A N 1
ATOM 2237 C CA . LYS A 1 296 ? -17.915 3.833 -2.017 1.00 53.38 296 LYS A CA 1
ATOM 2238 C C . LYS A 1 296 ? -17.142 2.498 -2.074 1.00 53.38 296 LYS A C 1
ATOM 2240 O O . LYS A 1 296 ? -15.902 2.533 -2.088 1.00 53.38 296 LYS A O 1
ATOM 2245 N N . LYS A 1 297 ? -17.818 1.351 -1.962 1.00 60.62 297 LYS A N 1
ATOM 2246 C CA . LYS A 1 297 ? -17.163 0.046 -1.766 1.00 60.62 297 LYS A CA 1
ATOM 2247 C C . LYS A 1 297 ? -18.012 -1.133 -2.262 1.00 60.62 297 LYS A C 1
ATOM 2249 O O . LYS A 1 297 ? -18.697 -1.784 -1.473 1.00 60.62 297 LYS A O 1
ATOM 2254 N N . THR A 1 298 ? -17.921 -1.449 -3.552 1.00 60.62 298 THR A N 1
ATOM 2255 C CA . THR A 1 298 ? -18.573 -2.639 -4.128 1.00 60.62 298 THR A CA 1
ATOM 2256 C C . THR A 1 298 ? -17.586 -3.810 -4.179 1.00 60.62 298 THR A C 1
ATOM 2258 O O . THR A 1 298 ? -16.481 -3.663 -4.709 1.00 60.62 298 THR A O 1
ATOM 2261 N N . HIS A 1 299 ? -17.967 -4.964 -3.620 1.00 60.88 299 HIS A N 1
ATOM 2262 C CA . HIS A 1 299 ? -17.141 -6.175 -3.613 1.00 60.88 299 HIS A CA 1
ATOM 2263 C C . HIS A 1 299 ? -17.706 -7.252 -4.540 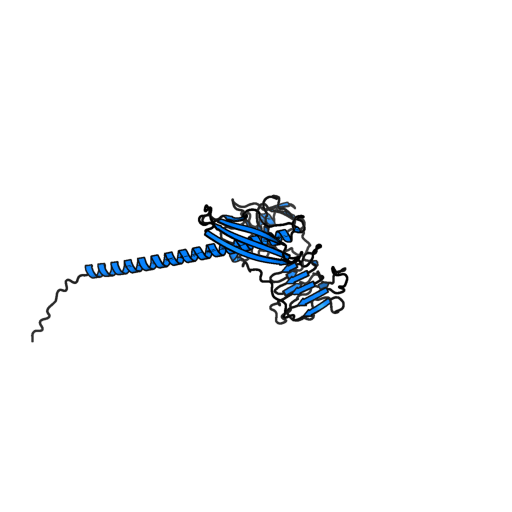1.00 60.88 299 HIS A C 1
ATOM 2265 O O . HIS A 1 299 ? -18.902 -7.565 -4.496 1.00 60.88 299 HIS A O 1
ATOM 2271 N N . TYR A 1 300 ? -16.826 -7.840 -5.352 1.00 63.28 300 TYR A N 1
ATOM 2272 C CA . TYR A 1 300 ? -17.167 -8.957 -6.219 1.00 63.28 300 TYR A CA 1
ATOM 2273 C C . TYR A 1 300 ? -16.636 -10.279 -5.650 1.00 63.28 300 TYR A C 1
ATOM 2275 O O . TYR A 1 300 ? -15.494 -10.324 -5.204 1.00 63.28 300 TYR A O 1
ATOM 2283 N N . PRO A 1 301 ? -17.457 -11.341 -5.642 1.00 57.03 301 PRO A N 1
ATOM 2284 C CA . PRO A 1 301 ? -17.112 -12.618 -5.033 1.00 57.03 301 PRO A CA 1
ATOM 2285 C C . PRO A 1 301 ? -15.805 -13.224 -5.561 1.00 57.03 301 PRO A C 1
ATOM 2287 O O . PRO A 1 301 ? -15.680 -13.469 -6.763 1.00 57.03 301 PRO A O 1
ATOM 2290 N N . ASP A 1 302 ? -14.900 -13.567 -4.645 1.00 57.81 302 ASP A N 1
ATOM 2291 C CA . ASP A 1 302 ? -13.716 -14.385 -4.914 1.00 57.81 302 ASP A CA 1
ATOM 2292 C C . ASP A 1 302 ? -13.812 -15.749 -4.206 1.00 57.81 302 ASP A C 1
ATOM 2294 O O . ASP A 1 302 ? -14.613 -15.957 -3.287 1.00 57.81 302 ASP A O 1
ATOM 2298 N N . ASN A 1 303 ? -12.997 -16.712 -4.630 1.00 49.09 303 ASN A N 1
ATOM 2299 C CA . ASN A 1 303 ? -12.908 -17.993 -3.941 1.00 49.09 303 ASN A CA 1
ATOM 2300 C C . ASN A 1 303 ? -12.112 -17.823 -2.635 1.00 49.09 303 ASN A C 1
ATOM 2302 O O . ASN A 1 303 ? -10.881 -17.757 -2.656 1.00 49.09 303 ASN A O 1
ATOM 2306 N N . GLY A 1 304 ? -12.830 -17.730 -1.510 1.00 54.25 304 GLY A N 1
ATOM 2307 C CA . GLY A 1 304 ? -12.265 -17.553 -0.165 1.00 54.25 304 GLY A CA 1
ATOM 2308 C C . GLY A 1 304 ? -12.865 -16.406 0.661 1.00 54.25 304 GLY A C 1
ATOM 2309 O O . GLY A 1 304 ? -12.617 -16.346 1.863 1.00 54.25 304 GLY A O 1
ATOM 2310 N N . SER A 1 305 ? -13.688 -15.530 0.073 1.00 52.72 305 SER A N 1
ATOM 2311 C CA . SER A 1 305 ? -14.272 -14.348 0.746 1.00 52.72 305 SER A CA 1
ATOM 2312 C C . SER A 1 305 ? -15.570 -14.579 1.535 1.00 52.72 305 SER A C 1
ATOM 2314 O O . SER A 1 305 ? -16.238 -13.613 1.893 1.00 52.72 305 SER A O 1
ATOM 2316 N N . ASN A 1 306 ? -15.960 -15.819 1.851 1.00 52.56 306 ASN A N 1
ATOM 2317 C CA . ASN A 1 306 ? -17.265 -16.144 2.467 1.00 52.56 306 ASN A CA 1
ATOM 2318 C C . ASN A 1 306 ? -18.496 -15.682 1.649 1.00 52.56 306 ASN A C 1
ATOM 2320 O O . ASN A 1 306 ? -19.607 -15.656 2.178 1.00 52.56 306 ASN A O 1
ATOM 2324 N N . ILE A 1 307 ? -18.333 -15.338 0.365 1.00 50.81 307 ILE A N 1
ATOM 2325 C CA . ILE A 1 307 ? -19.443 -14.963 -0.520 1.00 50.81 307 ILE A CA 1
ATOM 2326 C C . ILE A 1 307 ? -19.907 -16.184 -1.314 1.00 50.81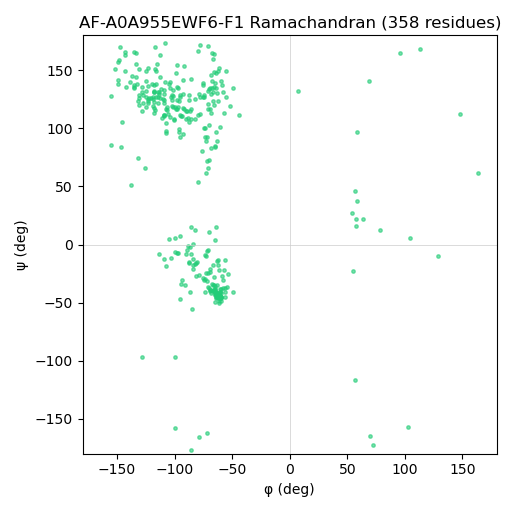 307 ILE A C 1
ATOM 2328 O O . ILE A 1 307 ? -19.116 -16.891 -1.931 1.00 50.81 307 ILE A O 1
ATOM 2332 N N . THR A 1 308 ? -21.214 -16.433 -1.283 1.00 48.75 308 THR A N 1
ATOM 2333 C CA . THR A 1 308 ? -21.882 -17.689 -1.662 1.00 48.75 308 THR A CA 1
ATOM 2334 C C . THR A 1 308 ? -21.904 -18.021 -3.160 1.00 48.75 308 THR A C 1
ATOM 2336 O O . THR A 1 308 ? -22.363 -19.103 -3.517 1.00 48.75 308 THR A O 1
ATOM 2339 N N . ALA A 1 309 ? -21.417 -17.145 -4.044 1.00 55.59 309 ALA A N 1
ATOM 2340 C CA . ALA A 1 309 ? -21.378 -17.393 -5.487 1.00 55.59 309 ALA A CA 1
ATOM 2341 C C . ALA A 1 309 ? -20.139 -16.744 -6.114 1.00 55.59 309 ALA A C 1
ATOM 2343 O O . ALA A 1 309 ? -20.109 -15.533 -6.262 1.00 55.59 309 ALA A O 1
ATOM 2344 N N . THR A 1 310 ? -19.121 -17.528 -6.474 1.00 56.19 310 THR A N 1
ATOM 2345 C CA . THR A 1 310 ? -17.885 -17.043 -7.112 1.00 56.19 310 THR A CA 1
ATOM 2346 C C . THR A 1 310 ? -18.130 -16.505 -8.522 1.00 56.19 310 THR A C 1
ATOM 2348 O O . THR A 1 310 ? -18.870 -17.118 -9.292 1.00 56.19 310 THR A O 1
ATOM 2351 N N . CYS A 1 311 ? -17.465 -15.408 -8.894 1.00 58.16 311 CYS A N 1
ATOM 2352 C CA . CYS A 1 311 ? -17.502 -14.905 -10.266 1.00 58.16 311 CYS A CA 1
ATOM 2353 C C . CYS A 1 311 ? -16.427 -15.552 -11.134 1.00 58.16 311 CYS A C 1
ATOM 2355 O O . CYS A 1 311 ? -15.251 -15.482 -10.810 1.00 58.16 311 CYS A O 1
ATOM 2357 N N . GLY A 1 312 ? -16.840 -16.164 -12.248 1.00 59.72 312 GLY A N 1
ATOM 2358 C CA . GLY A 1 312 ? -15.937 -16.846 -13.177 1.00 59.72 312 GLY A CA 1
ATOM 2359 C C . GLY A 1 312 ? -15.373 -18.170 -12.646 1.00 59.72 312 GLY A C 1
ATOM 2360 O O . GLY A 1 312 ? -15.801 -18.699 -11.616 1.00 59.72 312 GLY A O 1
ATOM 2361 N N . THR A 1 313 ? -14.436 -18.752 -13.391 1.00 57.56 313 THR A N 1
ATOM 2362 C CA . THR A 1 313 ? -13.813 -20.038 -13.046 1.00 57.56 313 THR A CA 1
ATOM 2363 C C . THR A 1 313 ? -12.891 -19.843 -11.840 1.00 57.56 313 THR A C 1
ATOM 2365 O O . THR A 1 313 ? -11.961 -19.049 -11.911 1.00 57.56 313 THR A O 1
ATOM 2368 N N . ASN A 1 314 ? -13.129 -20.561 -10.735 1.00 59.25 314 ASN A N 1
ATOM 2369 C CA . ASN A 1 314 ? -12.395 -20.438 -9.459 1.00 59.25 314 ASN A CA 1
ATOM 2370 C C . ASN A 1 314 ? -12.512 -19.078 -8.739 1.00 59.25 314 ASN A C 1
ATOM 2372 O O . ASN A 1 314 ? -11.668 -18.774 -7.898 1.00 59.25 314 ASN A O 1
ATOM 2376 N N . GLY A 1 315 ? -13.550 -18.280 -9.015 1.00 57.59 315 GLY A N 1
ATOM 2377 C CA . GLY A 1 315 ? -13.719 -16.957 -8.389 1.00 57.59 315 GLY A CA 1
ATOM 2378 C C . GLY A 1 315 ? -12.858 -15.855 -8.987 1.00 57.59 315 GLY A C 1
ATOM 2379 O O . GLY A 1 315 ? -12.771 -14.778 -8.407 1.00 57.59 315 GLY A O 1
ATOM 2380 N N . ASP A 1 316 ? -12.259 -16.131 -10.139 1.00 60.53 316 ASP A N 1
ATOM 2381 C CA . ASP A 1 316 ? -11.568 -15.156 -10.954 1.00 60.53 316 ASP A CA 1
ATOM 2382 C C . ASP A 1 316 ? -12.487 -14.712 -12.109 1.00 60.53 316 ASP A C 1
ATOM 2384 O O . ASP A 1 316 ? -12.861 -15.511 -12.974 1.00 60.53 316 ASP A O 1
ATOM 2388 N N . ILE A 1 317 ? -12.830 -13.425 -12.155 1.00 66.50 317 ILE A N 1
ATOM 2389 C CA . ILE A 1 317 ? -13.608 -12.819 -13.243 1.00 66.50 317 ILE A CA 1
ATOM 2390 C C . ILE A 1 317 ? -12.822 -12.889 -14.559 1.00 66.50 317 ILE A C 1
ATOM 2392 O O . ILE A 1 317 ? -11.645 -12.537 -14.601 1.00 66.50 317 ILE A O 1
ATOM 2396 N N . ASP A 1 318 ? -13.487 -13.294 -15.644 1.00 67.94 318 ASP A N 1
ATOM 2397 C CA . ASP A 1 318 ? -12.934 -13.218 -16.999 1.00 67.94 318 ASP A CA 1
ATOM 2398 C C . ASP A 1 318 ? -13.220 -11.837 -17.605 1.00 67.94 318 ASP A C 1
ATOM 2400 O O . ASP A 1 318 ? -14.376 -11.438 -17.794 1.00 67.94 318 ASP A O 1
ATOM 2404 N N . LEU A 1 319 ? -12.162 -11.072 -17.868 1.00 71.38 319 LEU A N 1
ATOM 2405 C CA . LEU A 1 319 ? -12.272 -9.733 -18.435 1.00 71.38 319 LEU A CA 1
ATOM 2406 C C . LEU A 1 319 ? -12.339 -9.823 -19.965 1.00 71.38 319 LEU A C 1
ATOM 2408 O O . LEU A 1 319 ? -11.397 -10.245 -20.627 1.00 71.38 319 LEU A O 1
ATOM 2412 N N . GLY A 1 320 ? -13.457 -9.389 -20.548 1.00 68.06 320 GLY A N 1
ATOM 2413 C CA . GLY A 1 320 ? -13.654 -9.444 -21.998 1.00 68.06 320 GLY A CA 1
ATOM 2414 C C . GLY A 1 320 ? -12.675 -8.568 -22.794 1.00 68.06 320 GLY A C 1
ATOM 2415 O O . GLY A 1 320 ? -12.291 -7.473 -22.375 1.00 68.06 320 GLY A O 1
ATOM 2416 N N . THR A 1 321 ? -12.315 -9.011 -24.000 1.00 77.25 321 THR A N 1
ATOM 2417 C CA . THR A 1 321 ? -11.530 -8.222 -24.964 1.00 77.25 321 THR A CA 1
ATOM 2418 C C . THR A 1 321 ? -12.316 -7.000 -25.441 1.00 77.25 321 THR A C 1
ATOM 2420 O O . THR A 1 321 ? -13.496 -7.116 -25.767 1.00 77.25 321 THR A O 1
ATOM 2423 N N . ASN A 1 322 ? -11.672 -5.826 -25.498 1.00 77.50 322 ASN A N 1
ATOM 2424 C CA . ASN A 1 322 ? -12.287 -4.560 -25.929 1.00 77.50 322 ASN A CA 1
ATOM 2425 C C . ASN A 1 322 ? -13.569 -4.204 -25.155 1.00 77.50 322 ASN A C 1
ATOM 2427 O O . ASN A 1 322 ? -14.462 -3.535 -25.678 1.00 77.50 322 ASN A O 1
ATOM 2431 N N . THR A 1 323 ? -13.672 -4.677 -23.912 1.00 75.38 323 THR A N 1
ATOM 2432 C CA . THR A 1 323 ? -14.791 -4.367 -23.028 1.00 75.38 323 THR A CA 1
ATOM 2433 C C . THR A 1 323 ? -14.401 -3.198 -22.130 1.00 75.38 323 THR A C 1
ATOM 2435 O O . THR A 1 323 ? -13.392 -3.247 -21.431 1.00 75.38 323 THR A O 1
ATOM 2438 N N . THR A 1 324 ? -15.196 -2.134 -22.160 1.00 80.06 324 THR A N 1
ATOM 2439 C CA . THR A 1 324 ? -15.049 -0.953 -21.312 1.00 80.06 324 THR A CA 1
ATOM 2440 C C . THR A 1 324 ? -15.882 -1.112 -20.050 1.00 80.06 324 THR A C 1
ATOM 2442 O O . THR A 1 324 ? -17.106 -1.152 -20.119 1.00 80.06 324 THR A O 1
ATOM 2445 N N . PHE A 1 325 ? -15.236 -1.150 -18.892 1.00 79.81 325 PHE A N 1
ATOM 2446 C CA . PHE A 1 325 ? -15.868 -1.157 -17.580 1.00 79.81 325 PHE A CA 1
ATOM 2447 C C . PHE A 1 325 ? -15.923 0.270 -17.042 1.00 79.81 325 PHE A C 1
ATOM 2449 O O . PHE A 1 325 ? -14.898 0.876 -16.730 1.00 79.81 325 PHE A O 1
ATOM 2456 N N . VAL A 1 326 ? -17.126 0.828 -16.949 1.00 79.69 326 VAL A N 1
ATOM 2457 C CA . VAL A 1 326 ? -17.352 2.166 -16.398 1.00 79.69 326 VAL A CA 1
ATOM 2458 C C . VAL A 1 326 ? -17.483 2.055 -14.885 1.00 79.69 326 VAL A C 1
ATOM 2460 O O . VAL A 1 326 ? -18.487 1.563 -14.369 1.00 79.69 326 VAL A O 1
ATOM 2463 N N . LEU A 1 327 ? -16.458 2.523 -14.177 1.00 74.88 327 LEU A N 1
ATOM 2464 C CA . LEU A 1 327 ? -16.320 2.393 -12.733 1.00 74.88 327 LEU A CA 1
ATOM 2465 C C . LEU A 1 327 ? -17.018 3.549 -12.035 1.00 74.88 327 LEU A C 1
ATOM 2467 O O . LEU A 1 327 ? -16.531 4.680 -12.000 1.00 74.88 327 LEU A O 1
ATOM 2471 N N . ARG A 1 328 ? -18.178 3.285 -11.447 1.00 72.69 328 ARG A N 1
ATOM 2472 C CA . ARG A 1 328 ? -18.886 4.290 -10.640 1.00 72.69 328 ARG A CA 1
ATOM 2473 C C . ARG A 1 328 ? -18.468 4.269 -9.173 1.00 72.69 328 ARG A C 1
ATOM 2475 O O . ARG A 1 328 ? -18.859 5.170 -8.435 1.00 72.69 328 ARG A O 1
ATOM 2482 N N . ASP A 1 329 ? -17.627 3.310 -8.795 1.00 68.44 329 ASP A N 1
ATOM 2483 C CA . ASP A 1 329 ? -17.184 3.083 -7.428 1.00 68.44 329 ASP A CA 1
ATOM 2484 C C . ASP A 1 329 ? -15.737 2.549 -7.341 1.00 68.44 329 ASP A C 1
ATOM 2486 O O . ASP A 1 329 ? -15.151 2.201 -8.368 1.00 68.44 329 ASP A O 1
ATOM 2490 N N . ASN A 1 330 ? -15.161 2.494 -6.134 1.00 63.31 330 ASN A N 1
ATOM 2491 C CA . ASN A 1 330 ? -13.979 1.673 -5.870 1.00 63.31 330 ASN A CA 1
ATOM 2492 C C . ASN A 1 330 ? -14.372 0.207 -5.962 1.00 63.31 330 ASN A C 1
ATOM 2494 O O . ASN A 1 330 ? -15.342 -0.225 -5.331 1.00 63.31 330 ASN A O 1
ATOM 2498 N N . ILE A 1 331 ? -13.601 -0.545 -6.732 1.00 62.66 331 ILE A N 1
ATOM 2499 C CA . ILE A 1 331 ? -13.922 -1.923 -7.061 1.00 62.66 331 ILE A CA 1
ATOM 2500 C C . ILE A 1 331 ? -12.736 -2.782 -6.659 1.00 62.66 331 ILE A C 1
ATOM 2502 O O . ILE A 1 331 ? -11.597 -2.532 -7.051 1.00 62.66 331 ILE A O 1
ATOM 2506 N N . HIS A 1 332 ? -13.033 -3.805 -5.872 1.00 62.47 332 HIS A N 1
ATOM 2507 C CA . HIS A 1 332 ? -12.096 -4.877 -5.582 1.00 62.47 332 HIS A CA 1
ATOM 2508 C C . HIS A 1 332 ? -12.607 -6.111 -6.298 1.00 62.47 332 HIS A C 1
ATOM 2510 O O . HIS A 1 332 ? -13.759 -6.515 -6.105 1.00 62.47 332 HIS A O 1
ATOM 2516 N N . LEU A 1 333 ? -11.771 -6.655 -7.166 1.00 63.44 333 LEU A N 1
ATOM 2517 C CA . LEU A 1 333 ? -12.105 -7.799 -7.986 1.00 63.44 333 LEU A CA 1
ATOM 2518 C C . LEU A 1 333 ? -10.913 -8.738 -7.992 1.00 63.44 333 LEU A C 1
ATOM 2520 O O . LEU A 1 333 ? -9.777 -8.293 -7.994 1.00 63.44 333 LEU A O 1
ATOM 2524 N N . ARG A 1 334 ? -11.177 -10.034 -8.031 1.00 58.72 334 ARG A N 1
ATOM 2525 C CA . ARG A 1 334 ? -10.169 -11.008 -8.413 1.00 58.72 334 ARG A CA 1
ATOM 2526 C C . ARG A 1 334 ? -10.472 -11.382 -9.854 1.00 58.72 334 ARG A C 1
ATOM 2528 O O . ARG A 1 334 ? -11.582 -11.825 -10.149 1.00 58.72 334 ARG A O 1
ATOM 2535 N N . ALA A 1 335 ? -9.549 -11.115 -10.768 1.00 59.28 335 ALA A N 1
ATOM 2536 C CA . ALA A 1 335 ? -9.736 -11.437 -12.178 1.00 59.28 335 ALA A CA 1
ATOM 2537 C C . ALA A 1 335 ? -8.602 -12.300 -12.693 1.00 59.28 335 ALA A C 1
ATOM 2539 O O . ALA A 1 335 ? -7.428 -12.052 -12.421 1.00 59.28 335 ALA A O 1
ATOM 2540 N N . ASN A 1 336 ? -8.970 -13.257 -13.536 1.00 58.44 336 ASN A N 1
ATOM 2541 C CA . ASN A 1 336 ? -8.005 -13.863 -14.418 1.00 58.44 336 ASN A CA 1
ATOM 2542 C C . ASN A 1 336 ? -7.748 -12.833 -15.506 1.00 58.44 336 ASN A C 1
ATOM 2544 O O . ASN A 1 336 ? -8.675 -12.348 -16.159 1.00 58.44 336 ASN A O 1
ATOM 2548 N N . LEU A 1 337 ? -6.474 -12.515 -15.722 1.00 53.56 337 LEU A N 1
ATOM 2549 C CA . LEU A 1 337 ? -6.017 -11.784 -16.900 1.00 53.56 337 LEU A CA 1
ATOM 2550 C C . LEU A 1 337 ? -6.095 -12.725 -18.122 1.00 53.56 337 LEU A C 1
ATOM 2552 O O . LEU A 1 337 ? -5.099 -13.047 -18.763 1.00 53.56 337 LEU A O 1
ATOM 2556 N N . CYS A 1 338 ? -7.325 -13.161 -18.398 1.00 58.22 338 CYS A N 1
ATOM 2557 C CA . CYS A 1 338 ? -7.873 -13.751 -19.609 1.00 58.22 338 CYS A CA 1
ATOM 2558 C C . CYS A 1 338 ? -7.397 -15.145 -20.002 1.00 58.22 338 CYS A C 1
ATOM 2560 O O . CYS A 1 338 ? -6.218 -15.495 -19.933 1.00 58.22 338 CYS A O 1
ATOM 2562 N N . ALA A 1 339 ? -8.349 -15.936 -20.496 1.00 45.94 339 ALA A N 1
ATOM 2563 C CA . ALA A 1 339 ? -8.093 -17.223 -21.118 1.00 45.94 339 ALA A CA 1
ATOM 2564 C C . ALA A 1 339 ? -7.575 -17.032 -22.559 1.00 45.94 339 ALA A C 1
ATOM 2566 O O . ALA A 1 339 ? -8.317 -16.603 -23.436 1.00 45.94 339 ALA A O 1
ATOM 2567 N N . ALA A 1 340 ? -6.302 -17.376 -22.791 1.00 43.25 340 ALA A N 1
ATOM 2568 C CA . ALA A 1 340 ? -5.625 -17.695 -24.065 1.00 43.25 340 ALA A CA 1
ATOM 2569 C C . ALA A 1 340 ? -5.645 -16.695 -25.253 1.00 43.25 340 ALA A C 1
ATOM 2571 O O . ALA A 1 340 ? -4.737 -16.749 -26.083 1.00 43.25 340 ALA A O 1
ATOM 2572 N N . SER A 1 341 ? -6.593 -15.765 -25.364 1.00 51.03 341 SER A N 1
ATOM 2573 C CA . SER A 1 341 ? -6.645 -14.749 -26.423 1.00 51.03 341 SER A CA 1
ATOM 2574 C C . SER A 1 341 ? -6.554 -13.352 -25.821 1.00 51.03 341 SER A C 1
ATOM 2576 O O . SER A 1 341 ? -7.322 -13.020 -24.924 1.00 51.03 341 SER A O 1
ATOM 2578 N N . ALA A 1 342 ? -5.604 -12.551 -26.313 1.00 51.22 342 ALA A N 1
ATOM 2579 C CA . ALA A 1 342 ? -5.305 -11.204 -25.835 1.00 51.22 342 ALA A CA 1
ATOM 2580 C C . ALA A 1 342 ? -6.579 -10.377 -25.604 1.00 51.22 342 ALA A C 1
ATOM 2582 O O . ALA A 1 342 ? -7.286 -10.005 -26.542 1.00 51.22 342 ALA A O 1
ATOM 2583 N N . CYS A 1 343 ? -6.856 -10.092 -24.341 1.00 60.59 343 CYS A N 1
ATOM 2584 C CA . CYS A 1 343 ? -7.901 -9.181 -23.923 1.00 60.59 343 CYS A CA 1
ATOM 2585 C C . CYS A 1 343 ? -7.288 -7.817 -23.614 1.00 60.59 343 CYS A C 1
ATOM 2587 O O . CYS A 1 343 ? -6.147 -7.705 -23.168 1.00 60.59 343 CYS A O 1
ATOM 2589 N N . ASN A 1 344 ? -8.059 -6.770 -23.871 1.00 68.75 344 ASN A N 1
ATOM 2590 C CA . ASN A 1 344 ? -7.694 -5.395 -23.567 1.00 68.75 344 ASN A CA 1
ATOM 2591 C C . ASN A 1 344 ? -8.883 -4.743 -22.849 1.00 68.75 344 ASN A C 1
ATOM 2593 O O . ASN A 1 344 ? -9.672 -4.047 -23.496 1.00 68.75 344 ASN A O 1
ATOM 2597 N N . PRO A 1 345 ? -9.115 -5.072 -21.565 1.00 71.81 345 PRO A N 1
ATOM 2598 C CA . PRO A 1 345 ? -10.181 -4.444 -20.805 1.00 71.81 345 PRO A CA 1
ATOM 2599 C C . PRO A 1 345 ? -9.846 -2.968 -20.582 1.00 71.81 345 PRO A C 1
ATOM 2601 O O . PRO A 1 345 ? -8.725 -2.615 -20.221 1.00 71.81 345 PRO A O 1
ATOM 2604 N N . ILE A 1 346 ? -10.829 -2.097 -20.789 1.00 76.94 346 ILE A N 1
ATOM 2605 C CA . ILE A 1 346 ? -10.679 -0.653 -20.602 1.00 76.94 346 ILE A CA 1
ATOM 2606 C C . ILE A 1 346 ? -11.417 -0.275 -19.325 1.00 76.94 346 ILE A C 1
ATOM 2608 O O . ILE A 1 346 ? -12.634 -0.393 -19.250 1.00 76.94 346 ILE A O 1
ATOM 2612 N N . PHE A 1 347 ? -10.707 0.208 -18.314 1.00 73.94 347 PHE A N 1
ATOM 2613 C CA . PHE A 1 347 ? -11.328 0.719 -17.094 1.00 73.94 347 PHE A CA 1
ATOM 2614 C C . PHE A 1 347 ? -11.518 2.229 -17.216 1.00 73.94 347 PHE A C 1
ATOM 2616 O O . PHE A 1 347 ? -10.555 2.990 -17.224 1.00 73.94 347 PHE A O 1
ATOM 2623 N N . ASN A 1 348 ? -12.768 2.668 -17.333 1.00 75.62 348 ASN A N 1
ATOM 2624 C CA . ASN A 1 348 ? -13.113 4.078 -17.452 1.00 75.62 348 ASN A CA 1
ATOM 2625 C C . ASN A 1 348 ? -13.622 4.601 -16.104 1.00 75.62 348 ASN A C 1
ATOM 2627 O O . ASN A 1 348 ? -14.641 4.124 -15.604 1.00 75.62 348 ASN A O 1
ATOM 2631 N N . ASN A 1 349 ? -12.945 5.597 -15.529 1.00 74.19 349 ASN A N 1
ATOM 2632 C CA . ASN A 1 349 ? -13.453 6.345 -14.382 1.00 74.19 349 ASN A CA 1
ATOM 2633 C C . ASN A 1 349 ? -14.127 7.645 -14.868 1.00 74.19 349 ASN A C 1
ATOM 2635 O O . ASN A 1 349 ? -13.433 8.633 -15.098 1.00 74.19 349 ASN A O 1
ATOM 2639 N N . PRO A 1 350 ? -15.468 7.690 -14.982 1.00 64.94 350 PRO A N 1
ATOM 2640 C CA . PRO A 1 350 ? -16.185 8.868 -15.464 1.00 64.94 350 PRO A CA 1
ATOM 2641 C C . PRO A 1 350 ? -16.216 10.031 -14.457 1.00 64.94 350 PRO A C 1
ATOM 2643 O O . PRO A 1 350 ? -16.664 11.116 -14.812 1.00 64.94 350 PRO A O 1
ATOM 2646 N N . ASP A 1 351 ? -15.790 9.824 -13.204 1.00 65.31 351 ASP A N 1
ATOM 2647 C CA . ASP A 1 351 ? -15.760 10.868 -12.173 1.00 65.31 351 ASP A CA 1
ATOM 2648 C C . ASP A 1 351 ? -14.312 11.286 -11.893 1.00 65.31 351 ASP A C 1
ATOM 2650 O O . ASP A 1 351 ? -13.610 10.657 -11.101 1.00 65.31 351 ASP A O 1
ATOM 2654 N N . ALA A 1 352 ? -13.867 12.362 -12.543 1.00 50.88 352 ALA A N 1
ATOM 2655 C CA . ALA A 1 352 ? -12.518 12.899 -12.377 1.00 50.88 352 ALA A CA 1
ATOM 2656 C C . ALA A 1 352 ? -12.256 13.479 -10.970 1.00 50.88 352 ALA A C 1
ATOM 2658 O O . ALA A 1 352 ? -11.099 13.655 -10.587 1.00 50.88 352 ALA A O 1
ATOM 2659 N N . ALA A 1 353 ? -13.304 13.775 -10.189 1.00 43.59 353 ALA A N 1
ATOM 2660 C CA . ALA A 1 353 ? -13.176 14.396 -8.871 1.00 43.59 353 ALA A CA 1
ATOM 2661 C C . ALA A 1 353 ? -12.890 13.382 -7.751 1.00 43.59 353 ALA A C 1
ATOM 2663 O O . ALA A 1 353 ? -12.434 13.766 -6.671 1.00 43.59 353 ALA A O 1
ATOM 2664 N N . SER A 1 354 ? -13.131 12.087 -7.984 1.00 52.00 354 SER A N 1
ATOM 2665 C CA . SER A 1 354 ? -12.816 11.030 -7.025 1.00 52.00 354 SER A CA 1
ATOM 2666 C C . SER A 1 354 ? -11.930 9.956 -7.656 1.00 52.00 354 SER A C 1
ATOM 2668 O O . SER A 1 354 ? -12.301 9.294 -8.624 1.00 52.00 354 SER A O 1
ATOM 2670 N N . MET A 1 355 ? -10.722 9.778 -7.103 1.00 46.44 355 MET A N 1
ATOM 2671 C CA . MET A 1 355 ? -9.881 8.637 -7.470 1.00 46.44 355 MET A CA 1
ATOM 2672 C C . MET A 1 355 ? -10.617 7.358 -7.086 1.00 46.44 355 MET A C 1
ATOM 2674 O O . MET A 1 355 ? -11.009 7.191 -5.929 1.00 46.44 355 MET A O 1
ATOM 2678 N N . LYS A 1 356 ? -10.807 6.491 -8.080 1.00 58.81 356 LYS A N 1
ATOM 2679 C CA . LYS A 1 356 ? -11.351 5.152 -7.913 1.00 58.81 356 LYS A CA 1
ATOM 2680 C C . LYS A 1 356 ? -10.256 4.156 -8.208 1.00 58.81 356 LYS A C 1
ATOM 2682 O O . LYS A 1 356 ? -9.537 4.302 -9.195 1.00 58.81 356 LYS A O 1
ATOM 2687 N N . PHE A 1 357 ? -10.138 3.168 -7.345 1.00 52.56 357 PHE A N 1
ATOM 2688 C CA . PHE A 1 357 ? -9.126 2.138 -7.466 1.00 52.56 357 PHE A CA 1
ATOM 2689 C C . PHE A 1 357 ? -9.773 0.846 -7.961 1.00 52.56 357 PHE A C 1
ATOM 2691 O O . PHE A 1 357 ? -10.876 0.496 -7.531 1.00 52.56 357 PHE A O 1
ATOM 2698 N N . VAL A 1 358 ? -9.080 0.173 -8.880 1.00 53.25 358 VAL A N 1
ATOM 2699 C CA . VAL A 1 358 ? -9.331 -1.225 -9.226 1.00 53.25 358 VAL A CA 1
ATOM 2700 C C . VAL A 1 358 ? -8.201 -2.020 -8.612 1.00 53.25 358 VAL A C 1
ATOM 2702 O O . VAL A 1 358 ? -7.046 -1.862 -9.007 1.00 53.25 358 VAL A O 1
ATOM 2705 N N . PHE A 1 359 ? -8.537 -2.834 -7.625 1.00 54.28 359 PHE A N 1
ATOM 2706 C CA . PHE A 1 359 ? -7.603 -3.782 -7.040 1.00 54.28 359 PHE A CA 1
ATOM 2707 C C . PHE A 1 359 ? -7.884 -5.129 -7.690 1.00 54.28 359 PHE A C 1
ATOM 2709 O O . PHE A 1 359 ? -9.016 -5.601 -7.582 1.00 54.28 359 PHE A O 1
ATOM 2716 N N . VAL A 1 360 ? -6.888 -5.651 -8.413 1.00 56.38 360 VAL A N 1
ATOM 2717 C CA . VAL A 1 360 ? -6.907 -6.955 -9.097 1.00 56.38 360 VAL A CA 1
ATOM 2718 C C . VAL A 1 360 ? -6.126 -7.970 -8.281 1.00 56.38 360 VAL A C 1
ATOM 2720 O O . VAL A 1 360 ? -5.033 -7.582 -7.800 1.00 56.38 360 VAL A O 1
#

Radius of gyration: 29.98 Å; Cα contacts (8 Å, |Δi|>4): 710; chains: 1; bounding box: 58×64×112 Å

Sequence (360 aa):
MKLLQSSYKQKGSILVTILVTSLFLTMLLLGVMILADANLKRARGRILQLQAQYSAESGADVAIAKLNDSSNPLADTYTGSPTETQVLNAKQYRSTFKTTVVSGSNPKEKVITSTGYVYAPKTATNPTNKRTIRVIAQRSSGTTASSVLSRTIIDVASSVKSISARDIYVNDYLNLQKNSNTIVADSITVVGKDASAQKCSIVGPGVLQKPTSFHDPAQTKAKLSLGFNNCINPPGNYTNSNFDVLANDTSLRPIQSLRIPWNQYMDDSYQPSVSGCSDWTTGGSTRQIPRIGNEKKTHYPDNGSNITATCGTNGDIDLGTNTTFVLRDNIHLRANLCAASACNPIFNNPDAASMKFVFV